Protein 6ICR (pdb70)

Organism: Leishmania mexicana (strain MHOM/GT/2001/U1103) (NCBI:txid929439)

Solvent-accessible surface area: 11082 Å² total; per-residue (Å²): 225,57,74,64,64,77,37,34,106,38,2,109,58,10,36,83,69,0,31,66,38,31,124,44,12,28,58,38,4,50,94,0,10,107,26,0,69,71,13,39,86,86,130,135,22,70,61,68,110,28,133,73,102,97,136,31,38,56,88,22,31,104,89,4,111,62,8,36,83,72,0,36,64,39,35,126,40,11,47,103,53,9,45,43,0,10,100,28,0,61,82,14,42,88,66,76,70,66,118,19,58,96,40,44,59,44,25,63,120,34,5,88,121,0,61,65,8,33,135,80,0,51,57,48,14,114,36,6,46,107,45,2,55,101,3,47,58,47,37,78,107,92,140,118,89,111,110,64,115,76,74,38,52,54,38,90,74,19,15,109,42,0,33,68,3,24,120,75,2,22,61,46,40,111,39,2,72,116,43,0,56,93,1,46,105,13,1,40,52,26,101,87,65

Secondary structure (DSSP, 8-state):
----HHHHHHHHHHHHHHHHHHHHHHHHHHHHHHHHHHHHT-/----HHHHHHHHHHHHHHHHHHHHHHHHHHHHHHHHHHHHHHHHHHHHHHHT-/-HHHHHHHHHHHHHHHHHHHHHHHHHHHHHHHHHHHHHHHHHHHT---/-HHHHHHHHHHHHHHHHHHHHHHHHHHHHHHHHHHHHHHHHHHHHHHHT-

Structure (mmCIF, N/CA/C/O backbone):
data_6ICR
#
_entry.id   6ICR
#
_cell.length_a   117.480
_cell.length_b   49.720
_cell.length_c   45.730
_cell.angle_alpha   90.00
_cell.angle_beta   110.59
_cell.angle_gamma   90.00
#
_symmetry.space_group_name_H-M   'C 1 2 1'
#
loop_
_entity.id
_entity.type
_entity.pdbx_description
1 polymer 'Coronin-like protein'
2 non-polymer 1,2-ETHANEDIOL
3 water water
#
loop_
_atom_site.group_PDB
_atom_site.id
_atom_site.type_symbol
_atom_site.label_atom_id
_atom_site.label_alt_id
_atom_site.label_comp_id
_atom_site.label_asym_id
_atom_site.label_entity_id
_atom_site.label_seq_id
_atom_site.pdbx_PDB_ins_code
_atom_site.Cartn_x
_atom_site.Cartn_y
_atom_site.Cartn_z
_atom_site.occupancy
_atom_site.B_iso_or_equiv
_atom_site.auth_seq_id
_atom_site.auth_comp_id
_atom_site.auth_asym_id
_atom_site.auth_atom_id
_atom_site.pdbx_PDB_model_num
ATOM 1 N N . GLN A 1 12 ? 38.012 -61.202 -30.184 1.00 95.48 469 GLN A N 1
ATOM 2 C CA . GLN A 1 12 ? 38.019 -60.270 -31.308 1.00 97.02 469 GLN A CA 1
ATOM 3 C C . GLN A 1 12 ? 36.793 -59.365 -31.266 1.00 94.52 469 GLN A C 1
ATOM 4 O O . GLN A 1 12 ? 36.115 -59.169 -32.276 1.00 92.40 469 GLN A O 1
ATOM 10 N N . ARG A 1 13 ? 36.513 -58.818 -30.089 1.00 94.89 470 ARG A N 1
ATOM 11 C CA . ARG A 1 13 ? 35.384 -57.916 -29.914 1.00 94.92 470 ARG A CA 1
ATOM 12 C C . ARG A 1 13 ? 35.569 -56.632 -30.716 1.00 97.87 470 ARG A C 1
ATOM 13 O O . ARG A 1 13 ? 36.463 -55.835 -30.434 1.00 95.31 470 ARG A O 1
ATOM 15 N N . ARG A 1 14 ? 34.720 -56.442 -31.721 1.00 110.67 471 ARG A N 1
ATOM 16 C CA . ARG A 1 14 ? 34.762 -55.235 -32.538 1.00 108.08 471 ARG A CA 1
ATOM 17 C C . ARG A 1 14 ? 33.480 -54.424 -32.398 1.00 113.51 471 ARG A C 1
ATOM 18 O O . ARG A 1 14 ? 32.525 -54.618 -33.151 1.00 115.66 471 ARG A O 1
ATOM 20 N N . LEU A 1 15 ? 33.460 -53.527 -31.418 1.00 111.41 472 LEU A N 1
ATOM 21 C CA . LEU A 1 15 ? 32.384 -52.553 -31.304 1.00 98.44 472 LEU A CA 1
ATOM 22 C C . LEU A 1 15 ? 32.775 -51.303 -32.076 1.00 84.76 472 LEU A C 1
ATOM 23 O O . LEU A 1 15 ? 32.091 -50.282 -32.020 1.00 84.76 472 LEU A O 1
ATOM 28 N N . GLN A 1 16 ? 33.889 -51.394 -32.796 1.00 83.29 473 GLN A N 1
ATOM 29 C CA . GLN A 1 16 ? 34.321 -50.318 -33.677 1.00 83.91 473 GLN A CA 1
ATOM 30 C C . GLN A 1 16 ? 33.306 -50.140 -34.795 1.00 92.07 473 GLN A C 1
ATOM 31 O O . GLN A 1 16 ? 33.154 -49.050 -35.346 1.00 93.40 473 GLN A O 1
ATOM 33 N N . GLU A 1 17 ? 32.619 -51.230 -35.125 1.00 95.65 474 GLU A N 1
ATOM 34 C CA . GLU A 1 17 ? 31.515 -51.203 -36.078 1.00 87.73 474 GLU A CA 1
ATOM 35 C C . GLU A 1 17 ? 30.333 -50.458 -35.478 1.00 86.44 474 GLU A C 1
ATOM 36 O O . GLU A 1 17 ? 29.571 -49.801 -36.185 1.00 85.26 474 GLU A O 1
ATOM 38 N N . LEU A 1 18 ? 30.183 -50.572 -34.163 1.00 84.86 475 LEU A N 1
ATOM 39 C CA . LEU A 1 18 ? 29.128 -49.860 -33.456 1.00 81.66 475 LEU A CA 1
ATOM 40 C C . LEU A 1 18 ? 29.497 -48.394 -33.317 1.00 79.38 475 LEU A C 1
ATOM 41 O O . LEU A 1 18 ? 28.666 -47.511 -33.524 1.00 89.68 475 LEU A O 1
ATOM 43 N N . SER A 1 19 ? 30.752 -48.143 -32.964 1.00 75.48 476 SER A N 1
ATOM 44 C CA . SER A 1 19 ? 31.251 -46.780 -32.839 1.00 67.40 476 SER A CA 1
ATOM 45 C C . SER A 1 19 ? 31.028 -46.001 -34.135 1.00 65.22 476 SER A C 1
ATOM 46 O O . SER A 1 19 ? 30.620 -44.840 -34.111 1.00 64.81 476 SER A O 1
ATOM 49 N N . GLU A 1 20 ? 31.281 -46.651 -35.267 1.00 57.75 477 GLU A N 1
ATOM 50 C CA . GLU A 1 20 ? 31.102 -46.011 -36.566 1.00 65.78 477 GLU A CA 1
ATOM 51 C C . GLU A 1 20 ? 29.627 -45.856 -36.918 1.00 66.72 477 GLU A C 1
ATOM 52 O O . GLU A 1 20 ? 29.241 -44.919 -37.615 1.00 61.45 477 GLU A O 1
ATOM 58 N N . LYS A 1 21 ? 28.807 -46.781 -36.437 1.00 65.74 478 LYS A N 1
ATOM 59 C CA . LYS A 1 21 ? 27.371 -46.692 -36.650 1.00 66.60 478 LYS A CA 1
ATOM 60 C C . LYS A 1 21 ? 26.794 -45.574 -35.796 1.00 65.29 478 LYS A C 1
ATOM 61 O O . LYS A 1 21 ? 25.957 -44.797 -36.258 1.00 69.56 478 LYS A O 1
ATOM 63 N N . VAL A 1 22 ? 27.247 -45.499 -34.546 1.00 58.15 479 VAL A N 1
ATOM 64 C CA . VAL A 1 22 ? 26.784 -44.471 -33.619 1.00 51.69 479 VAL A CA 1
ATOM 65 C C . VAL A 1 22 ? 27.167 -43.091 -34.121 1.00 51.33 479 VAL A C 1
ATOM 66 O O . VAL A 1 22 ? 26.406 -42.130 -33.985 1.00 48.68 479 VAL A O 1
ATOM 70 N N . ARG A 1 23 ? 28.353 -43.002 -34.712 1.00 43.84 480 ARG A N 1
ATOM 71 C CA . ARG A 1 23 ? 28.850 -41.738 -35.228 1.00 49.35 480 ARG A CA 1
ATOM 72 C C . ARG A 1 23 ? 27.965 -41.232 -36.351 1.00 47.23 480 ARG A C 1
ATOM 73 O O . ARG A 1 23 ? 27.644 -40.049 -36.408 1.00 49.15 480 ARG A O 1
ATOM 81 N N . THR A 1 24 ? 27.590 -42.138 -37.249 1.00 48.31 481 THR A N 1
ATOM 82 C CA . THR A 1 24 ? 26.690 -41.815 -38.349 1.00 52.40 481 THR A CA 1
ATOM 83 C C . THR A 1 24 ? 25.346 -41.362 -37.813 1.00 51.43 481 THR A C 1
ATOM 84 O O . THR A 1 24 ? 24.758 -40.404 -38.317 1.00 60.78 481 THR A O 1
ATOM 88 N N . ALA A 1 25 ? 24.861 -42.058 -36.790 1.00 55.98 482 ALA A N 1
ATOM 89 C CA . ALA A 1 25 ? 23.572 -41.741 -36.192 1.00 49.78 482 ALA A CA 1
ATOM 90 C C . ALA A 1 25 ? 23.592 -40.354 -35.571 1.00 45.61 482 ALA A C 1
ATOM 91 O O . ALA A 1 25 ? 22.712 -39.542 -35.840 1.00 44.61 482 ALA A O 1
ATOM 93 N N . HIS A 1 26 ? 24.595 -40.091 -34.739 1.00 44.66 483 HIS A N 1
ATOM 94 C CA . HIS A 1 26 ? 24.799 -38.763 -34.177 1.00 42.02 483 HIS A CA 1
ATOM 95 C C . HIS A 1 26 ? 24.792 -37.687 -35.263 1.00 48.35 483 HIS A C 1
ATOM 96 O O . HIS A 1 26 ? 24.154 -36.640 -35.118 1.00 40.39 483 HIS A O 1
ATOM 103 N N . GLN A 1 27 ? 25.518 -37.947 -36.346 1.00 38.94 484 GLN A N 1
ATOM 104 C CA . GLN A 1 27 ? 25.540 -37.025 -37.473 1.00 34.82 484 GLN A CA 1
ATOM 105 C C . GLN A 1 27 ? 24.154 -36.793 -38.040 1.00 30.02 484 GLN A C 1
ATOM 106 O O . GLN A 1 27 ? 23.721 -35.658 -38.201 1.00 41.95 484 GLN A O 1
ATOM 112 N N . GLU A 1 28 ? 23.459 -37.872 -38.358 1.00 38.56 485 GLU A N 1
ATOM 113 C CA . GLU A 1 28 ? 22.202 -37.749 -39.084 1.00 53.42 485 GLU A CA 1
ATOM 114 C C . GLU A 1 28 ? 21.133 -37.171 -38.177 1.00 43.53 485 GLU A C 1
ATOM 115 O O . GLU A 1 28 ? 20.384 -36.286 -38.573 1.00 46.48 485 GLU A O 1
ATOM 121 N N . ILE A 1 29 ? 21.078 -37.666 -36.949 1.00 42.65 486 ILE A N 1
ATOM 122 C CA . ILE A 1 29 ? 20.113 -37.161 -35.984 1.00 39.23 486 ILE A CA 1
ATOM 123 C C . ILE A 1 29 ? 20.296 -35.668 -35.801 1.00 34.10 486 ILE A C 1
ATOM 124 O O . ILE A 1 29 ? 19.326 -34.914 -35.720 1.00 36.19 486 ILE A O 1
ATOM 129 N N . SER A 1 30 ? 21.555 -35.245 -35.764 1.00 33.10 487 SER A N 1
ATOM 130 C CA . SER A 1 30 ? 21.906 -33.854 -35.516 1.00 30.59 487 SER A CA 1
ATOM 131 C C . SER A 1 30 ? 21.475 -32.929 -36.656 1.00 38.01 487 SER A C 1
ATOM 132 O O . SER A 1 30 ? 20.945 -31.848 -36.412 1.00 31.64 487 SER A O 1
ATOM 135 N N . ALA A 1 31 ? 21.707 -33.337 -37.900 1.00 43.57 488 ALA A N 1
ATOM 136 C CA . ALA A 1 31 ? 21.260 -32.531 -39.033 1.00 45.16 488 ALA A CA 1
ATOM 137 C C . ALA A 1 31 ? 19.717 -32.466 -39.102 1.00 34.82 488 ALA A C 1
ATOM 138 O O . ALA A 1 31 ? 19.135 -31.389 -39.223 1.00 41.04 488 ALA A O 1
ATOM 140 N N . LEU A 1 32 ? 19.065 -33.619 -39.007 1.00 30.25 489 LEU A N 1
ATOM 141 C CA . LEU A 1 32 ? 17.603 -33.671 -38.965 1.00 41.58 489 LEU A CA 1
ATOM 142 C C . LEU A 1 32 ? 17.069 -32.752 -37.876 1.00 36.45 489 LEU A C 1
ATOM 143 O O . LEU A 1 32 ? 16.214 -31.916 -38.136 1.00 37.82 489 LEU A O 1
ATOM 148 N N . ARG A 1 33 ? 17.591 -32.897 -36.662 1.00 35.04 490 ARG A N 1
ATOM 149 C CA . ARG A 1 33 ? 17.148 -32.070 -35.545 1.00 33.81 490 ARG A CA 1
ATOM 150 C C . ARG A 1 33 ? 17.346 -30.590 -35.812 1.00 34.78 490 ARG A C 1
ATOM 151 O O . ARG A 1 33 ? 16.509 -29.774 -35.430 1.00 32.40 490 ARG A O 1
ATOM 159 N N . LYS A 1 34 ? 18.456 -30.230 -36.456 1.00 30.55 491 LYS A N 1
ATOM 160 C CA . LYS A 1 34 ? 18.689 -28.826 -36.785 1.00 33.41 491 LYS A CA 1
ATOM 161 C C . LYS A 1 34 ? 17.769 -28.338 -37.906 1.00 31.11 491 LYS A C 1
ATOM 162 O O . LYS A 1 34 ? 17.368 -27.178 -37.929 1.00 35.14 491 LYS A O 1
ATOM 168 N N . ALA A 1 35 ? 17.460 -29.215 -38.853 1.00 30.62 492 ALA A N 1
ATOM 169 C CA . ALA A 1 35 ? 16.504 -28.876 -39.907 1.00 35.01 492 ALA A CA 1
ATOM 170 C C . ALA A 1 35 ? 15.127 -28.656 -39.298 1.00 28.09 492 ALA A C 1
AT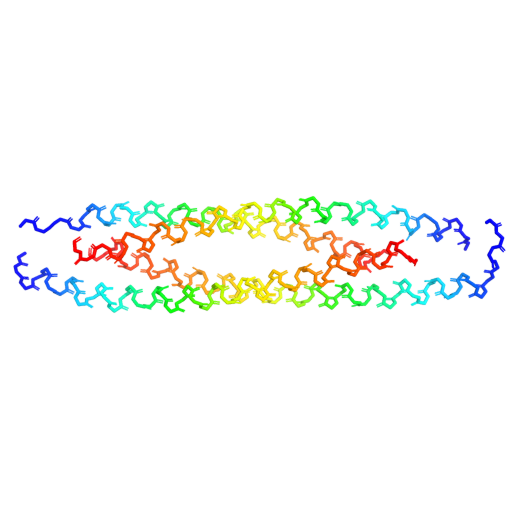OM 171 O O . ALA A 1 35 ? 14.413 -27.718 -39.649 1.00 35.49 492 ALA A O 1
ATOM 173 N N . LEU A 1 36 ? 14.761 -29.539 -38.381 1.00 28.45 493 LEU A N 1
ATOM 174 C CA . LEU A 1 36 ? 13.496 -29.436 -37.680 1.00 39.55 493 LEU A CA 1
ATOM 175 C C . LEU A 1 36 ? 13.398 -28.117 -36.925 1.00 38.16 493 LEU A C 1
ATOM 176 O O . LEU A 1 36 ? 12.422 -27.391 -37.058 1.00 42.24 493 LEU A O 1
ATOM 181 N N . GLN A 1 37 ? 14.417 -27.807 -36.135 1.00 32.86 494 GLN A N 1
ATOM 182 C CA . GLN A 1 37 ? 14.431 -26.571 -35.360 1.00 36.66 494 GLN A CA 1
ATOM 183 C C . GLN A 1 37 ? 14.251 -25.319 -36.220 1.00 41.68 494 GLN A C 1
ATOM 184 O O . GLN A 1 37 ? 13.553 -24.386 -35.824 1.00 41.96 494 GLN A O 1
ATOM 190 N N . GLU A 1 38 ? 14.903 -25.287 -37.383 1.00 35.21 495 GLU A N 1
ATOM 191 C CA . GLU A 1 38 ? 14.819 -24.118 -38.262 1.00 33.65 495 GLU A CA 1
ATOM 192 C C . GLU A 1 38 ? 13.424 -23.959 -38.864 1.00 30.11 495 GLU A C 1
ATOM 193 O O . GLU A 1 38 ? 12.931 -22.843 -39.019 1.00 38.64 495 GLU A O 1
ATOM 195 N N . LYS A 1 39 ? 12.809 -25.071 -39.236 1.00 31.41 496 LYS A N 1
ATOM 196 C CA . LYS A 1 39 ? 11.449 -25.044 -39.781 1.00 36.58 496 LYS A CA 1
ATOM 197 C C . LYS A 1 39 ? 10.444 -24.677 -38.686 1.00 35.23 496 LYS A C 1
ATOM 198 O O . LYS A 1 39 ? 9.428 -24.040 -38.950 1.00 39.44 496 LYS A O 1
ATOM 204 N N . GLU A 1 40 ? 10.721 -25.085 -37.452 1.00 39.64 497 GLU A N 1
ATOM 205 C CA A GLU A 1 40 ? 9.888 -24.687 -36.319 0.47 37.94 497 GLU A CA 1
ATOM 206 C CA B GLU A 1 40 ? 9.882 -24.684 -36.323 0.53 37.50 497 GLU A CA 1
ATOM 207 C C . GLU A 1 40 ? 9.974 -23.179 -36.113 1.00 37.96 497 GLU A C 1
ATOM 208 O O . GLU A 1 40 ? 8.975 -22.514 -35.871 1.00 39.51 497 GLU A O 1
ATOM 219 N N . ALA A 1 41 ? 11.188 -22.654 -36.210 1.00 41.09 498 ALA A N 1
ATOM 220 C CA . ALA A 1 41 ? 11.438 -21.222 -36.069 1.00 48.33 498 ALA A CA 1
ATOM 221 C C . ALA A 1 41 ? 10.770 -20.418 -37.179 1.00 45.29 498 ALA A C 1
ATOM 222 O O . ALA A 1 41 ? 10.253 -19.328 -36.934 1.00 48.73 498 ALA A O 1
ATOM 224 N N . GLU A 1 42 ? 10.801 -20.945 -38.400 1.00 40.60 499 GLU A N 1
ATOM 225 C CA . GLU A 1 42 ? 10.061 -20.349 -39.510 1.00 46.47 499 GLU A CA 1
ATOM 226 C C . GLU A 1 42 ? 8.581 -20.267 -39.166 1.00 39.66 499 GLU A C 1
ATOM 227 O O . GLU A 1 42 ? 7.941 -19.233 -39.337 1.00 43.29 499 GLU A O 1
ATOM 233 N N . MET A 1 43 ? 8.047 -21.379 -38.680 1.00 33.03 500 MET A N 1
ATOM 234 C CA . MET A 1 43 ? 6.624 -21.466 -38.363 1.00 34.76 500 MET A CA 1
ATOM 235 C C . MET A 1 43 ? 6.261 -20.504 -37.235 1.00 47.29 500 MET A C 1
ATOM 236 O O . MET A 1 43 ? 5.263 -19.789 -37.313 1.00 50.92 500 MET A O 1
ATOM 241 N N . LEU A 1 44 ? 7.077 -20.484 -36.187 1.00 43.30 501 LEU A N 1
ATOM 242 C CA . LEU A 1 44 ? 6.819 -19.602 -35.057 1.00 47.25 501 LEU A CA 1
ATOM 243 C C . LEU A 1 44 ? 6.916 -18.133 -35.459 1.00 57.80 501 LEU A C 1
ATOM 244 O O . LEU A 1 44 ? 6.242 -17.282 -34.884 1.00 57.22 501 LEU A O 1
ATOM 249 N N . GLN A 1 45 ? 7.758 -17.832 -36.443 1.00 57.11 502 GLN A N 1
ATOM 250 C CA . GLN A 1 45 ? 7.884 -16.456 -36.908 1.00 51.75 502 GLN A CA 1
ATOM 251 C C . GLN A 1 45 ? 6.593 -16.001 -37.582 1.00 52.22 502 GLN A C 1
ATOM 252 O O . GLN A 1 45 ? 6.197 -14.843 -37.477 1.00 53.73 502 GLN A O 1
ATOM 258 N N . VAL A 1 46 ? 5.942 -16.915 -38.286 1.00 51.44 503 VAL A N 1
ATOM 259 C CA . VAL A 1 46 ? 4.683 -16.592 -38.943 1.00 50.73 503 VAL A CA 1
ATOM 260 C C . VAL A 1 46 ? 3.570 -16.422 -37.911 1.00 56.31 503 VAL A C 1
ATOM 261 O O . VAL A 1 46 ? 2.620 -15.674 -38.135 1.00 61.36 503 VAL A O 1
ATOM 265 N N . LEU A 1 47 ? 3.682 -17.125 -36.787 1.00 55.19 504 LEU A N 1
ATOM 266 C CA . LEU A 1 47 ? 2.732 -16.958 -35.696 1.00 57.58 504 LEU A CA 1
ATOM 267 C C . LEU A 1 47 ? 2.859 -15.561 -35.102 1.00 62.96 504 LEU A C 1
ATOM 268 O O . LEU A 1 47 ? 1.859 -14.899 -34.833 1.00 70.46 504 LEU A O 1
ATOM 273 N N . GLU A 1 48 ? 4.096 -15.114 -34.896 1.00 64.05 505 GLU A N 1
ATOM 274 C CA . GLU A 1 48 ? 4.329 -13.750 -34.443 1.00 72.19 505 GLU A CA 1
ATOM 275 C C . GLU A 1 48 ? 3.675 -12.777 -35.416 1.00 70.33 505 GLU A C 1
ATOM 276 O O . GLU A 1 48 ? 3.057 -11.797 -35.004 1.00 64.67 505 GLU A O 1
ATOM 282 N N . ASP A 1 49 ? 3.807 -13.063 -36.709 1.00 67.94 506 ASP A N 1
ATOM 283 C CA . ASP A 1 49 ? 3.187 -12.238 -37.740 1.00 72.81 506 ASP A CA 1
ATOM 284 C C . ASP A 1 49 ? 1.667 -12.246 -37.631 1.00 69.19 506 ASP A C 1
ATOM 285 O O . ASP A 1 49 ? 1.029 -11.204 -37.769 1.00 71.27 506 ASP A O 1
ATOM 290 N N . ILE A 1 50 ? 1.099 -13.425 -37.389 1.00 67.24 507 ILE A N 1
ATOM 291 C CA . ILE A 1 50 ? -0.348 -13.577 -37.236 1.00 63.34 507 ILE A CA 1
ATOM 292 C C . ILE A 1 50 ? -0.826 -12.848 -35.988 1.00 67.73 507 ILE A C 1
ATOM 293 O O . ILE A 1 50 ? -1.820 -12.127 -36.013 1.00 72.70 507 ILE A O 1
ATOM 298 N N . GLN A 1 51 ? -0.092 -13.035 -34.899 1.00 75.97 508 GLN A N 1
ATOM 299 C CA . GLN A 1 51 ? -0.402 -12.397 -33.627 1.00 84.69 508 GLN A CA 1
ATOM 300 C C . GLN A 1 51 ? -0.308 -10.874 -33.694 1.00 94.79 508 GLN A C 1
ATOM 301 O O . GLN A 1 51 ? -1.071 -10.169 -33.034 1.00 98.72 508 GLN A O 1
ATOM 307 N N . SER A 1 52 ? 0.629 -10.371 -34.491 1.00 97.60 509 SER A N 1
ATOM 308 C CA . SER A 1 52 ? 0.841 -8.931 -34.596 1.00 101.56 509 SER A CA 1
ATOM 309 C C . SER A 1 52 ? 0.174 -8.338 -35.833 1.00 100.91 509 SER A C 1
ATOM 310 O O . SER A 1 52 ? 0.708 -7.420 -36.453 1.00 102.01 509 SER A O 1
ATOM 313 N N . ILE A 1 53 ? -0.996 -8.863 -36.183 1.00 94.34 510 ILE A N 1
ATOM 314 C CA . ILE A 1 53 ? -1.751 -8.365 -37.328 1.00 92.51 510 ILE A CA 1
ATOM 315 C C . ILE A 1 53 ? -3.199 -8.073 -36.948 1.00 99.87 510 ILE A C 1
ATOM 316 O O . ILE A 1 53 ? -3.623 -6.918 -36.907 1.00 107.00 510 ILE A O 1
ATOM 318 N N . MET B 1 1 ? -21.513 -6.536 -46.437 1.00 69.74 458 MET B N 1
ATOM 319 C CA . MET B 1 1 ? -21.180 -5.187 -46.874 1.00 73.10 458 MET B CA 1
ATOM 320 C C . MET B 1 1 ? -21.988 -4.131 -46.118 1.00 79.81 458 MET B C 1
ATOM 321 O O . MET B 1 1 ? -22.082 -2.980 -46.549 1.00 77.62 458 MET B O 1
ATOM 323 N N . ASP B 1 2 ? -22.557 -4.527 -44.983 1.00 83.80 459 ASP B N 1
ATOM 324 C CA . ASP B 1 2 ? -23.481 -3.671 -44.241 1.00 83.20 459 ASP B CA 1
ATOM 325 C C . ASP B 1 2 ? -23.468 -3.956 -42.739 1.00 83.58 459 ASP B C 1
ATOM 326 O O . ASP B 1 2 ? -24.511 -3.909 -42.083 1.00 81.16 459 ASP B O 1
ATOM 331 N N . MET B 1 3 ? -22.287 -4.232 -42.195 1.00 76.78 460 MET B N 1
ATOM 332 C CA . MET B 1 3 ? -22.164 -4.771 -40.840 1.00 80.11 460 MET B CA 1
ATOM 333 C C . MET B 1 3 ? -22.566 -3.812 -39.709 1.00 81.40 460 MET B C 1
ATOM 334 O O . MET B 1 3 ? -23.202 -4.232 -38.741 1.00 83.37 460 MET B O 1
ATOM 336 N N . THR B 1 4 ? -22.190 -2.541 -39.840 1.00 82.98 461 THR B N 1
ATOM 337 C CA . THR B 1 4 ? -22.353 -1.540 -38.783 1.00 102.96 461 THR B CA 1
ATOM 338 C C . THR B 1 4 ? -21.255 -1.662 -37.726 1.00 104.94 461 THR B C 1
ATOM 339 O O . THR B 1 4 ? -20.516 -2.647 -37.694 1.00 108.68 461 THR B O 1
ATOM 341 N N . GLN B 1 5 ? -21.164 -0.654 -36.862 1.00 102.11 462 GLN B N 1
ATOM 342 C CA . GLN B 1 5 ? -20.066 -0.527 -35.904 1.00 104.17 462 GLN B CA 1
ATOM 343 C C . GLN B 1 5 ? -19.999 -1.649 -34.870 1.00 97.21 462 GLN B C 1
ATOM 344 O O . GLN B 1 5 ? -18.968 -2.310 -34.735 1.00 88.47 462 GLN B O 1
ATOM 346 N N . GLN B 1 6 ? -21.090 -1.849 -34.135 1.00 96.16 463 GLN B N 1
ATOM 347 C CA . GLN B 1 6 ? -21.121 -2.822 -33.045 1.00 97.87 463 GLN B CA 1
ATOM 348 C C . GLN B 1 6 ? -20.677 -4.214 -33.498 1.00 102.12 463 GLN B C 1
ATOM 349 O O . GLN B 1 6 ? -19.912 -4.888 -32.804 1.00 89.41 463 GLN B O 1
ATOM 351 N N . GLU B 1 7 ? -21.153 -4.638 -34.664 1.00 99.86 464 GLU B N 1
ATOM 352 C CA . GLU B 1 7 ? -20.777 -5.935 -35.211 1.00 90.00 464 GLU B CA 1
ATOM 353 C C . GLU B 1 7 ? -19.302 -5.939 -35.606 1.00 80.48 464 GLU B C 1
ATOM 354 O O . GLU B 1 7 ? -18.618 -6.959 -35.497 1.00 77.29 464 GLU B O 1
ATOM 360 N N . ILE B 1 8 ? -18.817 -4.790 -36.061 1.00 80.26 465 ILE B N 1
ATOM 361 C CA . ILE B 1 8 ? -17.396 -4.622 -36.339 1.00 88.55 465 ILE B CA 1
ATOM 362 C C . ILE B 1 8 ? -16.587 -4.633 -35.042 1.00 95.55 465 ILE B C 1
ATOM 363 O O . ILE B 1 8 ? -15.553 -5.295 -34.952 1.00 91.36 465 ILE B O 1
ATOM 368 N N . PHE B 1 9 ? -17.071 -3.905 -34.041 1.00 83.90 466 PHE B N 1
ATOM 369 C CA . PHE B 1 9 ? -16.441 -3.886 -32.724 1.00 87.27 466 PHE B CA 1
ATOM 370 C C . PHE B 1 9 ? -16.291 -5.289 -32.157 1.00 87.55 466 PHE B C 1
ATOM 371 O O . PHE B 1 9 ? -15.269 -5.619 -31.560 1.00 83.98 466 PHE B O 1
ATOM 379 N N . ASP B 1 10 ? -17.320 -6.107 -32.344 1.00 85.08 467 ASP B N 1
ATOM 380 C CA . ASP B 1 10 ? -17.307 -7.466 -31.829 1.00 87.55 467 ASP B CA 1
ATOM 381 C C . ASP B 1 10 ? -16.369 -8.344 -32.642 1.00 83.97 467 ASP B C 1
ATOM 382 O O . ASP B 1 10 ? -15.831 -9.326 -32.131 1.00 82.48 467 ASP B O 1
ATOM 387 N N . LYS B 1 11 ? -16.174 -7.985 -33.907 1.00 84.57 468 LYS B N 1
ATOM 388 C CA . LYS B 1 11 ? -15.200 -8.665 -34.748 1.00 83.96 468 LYS B CA 1
ATOM 389 C C . LYS B 1 11 ? -13.815 -8.478 -34.157 1.00 82.72 468 LYS B C 1
ATOM 390 O O . LYS B 1 11 ? -13.094 -9.444 -33.916 1.00 88.72 468 LYS B O 1
ATOM 396 N N . GLN B 1 12 ? -13.458 -7.221 -33.914 1.00 81.71 469 GLN B N 1
ATOM 397 C CA . GLN B 1 12 ? -12.188 -6.883 -33.281 1.00 84.07 469 GLN B CA 1
ATOM 398 C C . GLN B 1 12 ? -12.023 -7.548 -31.920 1.00 84.82 469 GLN B C 1
ATOM 399 O O . GLN B 1 12 ? -10.916 -7.890 -31.519 1.00 73.92 469 GLN B O 1
ATOM 405 N N . ARG B 1 13 ? -13.131 -7.719 -31.209 1.00 86.13 470 ARG B N 1
ATOM 406 C CA . ARG B 1 13 ? -13.093 -8.315 -29.881 1.00 96.79 470 ARG B CA 1
ATOM 407 C C . ARG B 1 13 ? -12.683 -9.779 -29.963 1.00 104.73 470 ARG B C 1
ATOM 408 O O . ARG B 1 13 ? -11.811 -10.230 -29.223 1.00 119.97 470 ARG B O 1
ATOM 416 N N . ARG B 1 14 ? -13.316 -10.518 -30.867 1.00 87.78 471 ARG B N 1
ATOM 417 C CA . ARG B 1 14 ? -12.989 -11.925 -31.055 1.00 83.38 471 ARG B CA 1
ATOM 418 C C . ARG B 1 14 ? -11.611 -12.079 -31.687 1.00 78.88 471 ARG B C 1
ATOM 419 O O . ARG B 1 14 ? -10.832 -12.937 -31.279 1.00 72.66 471 ARG B O 1
ATOM 421 N N . LEU B 1 15 ? -11.322 -11.252 -32.690 1.00 76.05 472 LEU B N 1
ATOM 422 C CA . LEU B 1 15 ? -10.021 -11.271 -33.353 1.00 81.08 472 LEU B CA 1
ATOM 423 C C . LEU B 1 15 ? -8.891 -11.024 -32.357 1.00 82.48 472 LEU B C 1
ATOM 424 O O . LEU B 1 15 ? -7.821 -11.621 -32.454 1.00 90.33 472 LEU B O 1
ATOM 429 N N . GLN B 1 16 ? -9.137 -10.142 -31.395 1.00 85.46 473 GLN B N 1
ATOM 430 C CA . GLN B 1 16 ? -8.138 -9.835 -30.383 1.00 74.68 473 GLN B CA 1
ATOM 431 C C . GLN B 1 16 ? -7.957 -11.011 -29.434 1.00 74.85 473 GLN B C 1
ATOM 432 O O . GLN B 1 16 ? -6.830 -11.431 -29.160 1.00 74.29 473 GLN B O 1
ATOM 434 N N . GLU B 1 17 ? -9.069 -11.541 -28.938 1.00 71.99 474 GLU B N 1
ATOM 435 C CA . GLU B 1 17 ? -9.030 -12.651 -27.996 1.00 83.59 474 GLU B CA 1
ATOM 436 C C . GLU B 1 17 ? -8.284 -13.850 -28.574 1.00 78.59 474 GLU B C 1
ATOM 437 O O . GLU B 1 17 ? -7.547 -14.536 -27.870 1.00 75.60 474 GLU B O 1
ATOM 443 N N . LEU B 1 18 ? -8.470 -14.093 -29.865 1.00 76.17 475 LEU B N 1
ATOM 444 C CA . LEU B 1 18 ? -7.794 -15.204 -30.521 1.00 73.19 475 LEU B CA 1
ATOM 445 C C . LEU B 1 18 ? -6.331 -14.857 -30.804 1.00 67.14 475 LEU B C 1
ATOM 446 O O . LEU B 1 18 ? -5.468 -15.739 -30.855 1.00 64.47 475 LEU B O 1
ATOM 451 N N . SER B 1 19 ? -6.051 -13.571 -30.983 1.00 72.11 476 SER B N 1
ATOM 452 C CA . SER B 1 19 ? -4.674 -13.124 -31.142 1.00 71.93 476 SER B CA 1
ATOM 453 C C . SER B 1 19 ? -3.899 -13.390 -29.858 1.00 76.55 476 SER B C 1
ATOM 454 O O . SER B 1 19 ? -2.687 -13.616 -29.883 1.00 81.03 476 SER B O 1
ATOM 456 N N . GLU B 1 20 ? -4.606 -13.366 -28.733 1.00 72.36 477 GLU B N 1
ATOM 457 C CA . GLU B 1 20 ? -3.981 -13.647 -27.449 1.00 74.29 477 GLU B CA 1
ATOM 458 C C . GLU B 1 20 ? -3.746 -15.139 -27.268 1.00 73.74 477 GLU B C 1
ATOM 459 O O . GLU B 1 20 ? -2.732 -15.554 -26.703 1.00 68.92 477 GLU B O 1
ATOM 465 N N . LYS B 1 21 ? -4.685 -15.946 -27.743 1.00 66.99 478 LYS B N 1
ATOM 466 C CA . LYS B 1 21 ? -4.503 -17.391 -27.718 1.00 61.70 478 LYS B CA 1
ATOM 467 C C . LYS B 1 21 ? -3.330 -17.791 -28.609 1.00 67.50 478 LYS B C 1
ATOM 468 O O . LYS B 1 21 ? -2.645 -18.775 -28.350 1.00 60.30 478 LYS B O 1
ATOM 474 N N . VAL B 1 22 ? -3.115 -17.021 -29.669 1.00 59.41 479 VAL B N 1
ATOM 475 C CA . VAL B 1 22 ? -1.995 -17.268 -30.570 1.00 63.40 479 VAL B CA 1
ATOM 476 C C . VAL B 1 22 ? -0.686 -16.998 -29.835 1.00 61.66 479 VAL B C 1
ATOM 477 O O . VAL B 1 22 ? 0.202 -17.840 -29.828 1.00 60.79 479 VAL B O 1
ATOM 481 N N . ARG B 1 23 ? -0.582 -15.832 -29.201 1.00 63.74 480 ARG B N 1
ATOM 482 C CA . ARG B 1 23 ? 0.576 -15.507 -28.369 1.00 67.07 480 ARG B CA 1
ATOM 483 C C . ARG B 1 23 ? 0.830 -16.602 -27.344 1.00 68.88 480 ARG B C 1
ATOM 484 O O . ARG B 1 23 ? 1.963 -17.045 -27.151 1.00 65.39 480 ARG B O 1
ATOM 492 N N . THR B 1 24 ? -0.241 -17.033 -26.689 1.00 60.37 481 THR B N 1
ATOM 493 C CA . THR B 1 24 ? -0.154 -18.085 -25.688 1.00 70.54 481 THR B CA 1
ATOM 494 C C . THR B 1 24 ? 0.351 -19.383 -26.302 1.00 72.16 481 THR B C 1
ATOM 495 O O . THR B 1 24 ? 1.145 -20.101 -25.690 1.00 67.47 481 THR B O 1
ATOM 499 N N . ALA B 1 25 ? -0.101 -19.679 -27.515 1.00 54.82 482 ALA B N 1
ATOM 500 C CA . ALA B 1 25 ? 0.351 -20.871 -28.209 1.00 58.64 482 ALA B CA 1
ATOM 501 C C . ALA B 1 25 ? 1.826 -20.727 -28.587 1.00 59.80 482 ALA B C 1
ATOM 502 O O . ALA B 1 25 ? 2.603 -21.672 -28.476 1.00 49.92 482 ALA B O 1
ATOM 504 N N . HIS B 1 26 ? 2.194 -19.534 -29.039 1.00 59.46 483 HIS B N 1
ATOM 505 C CA . HIS B 1 26 ? 3.563 -19.243 -29.423 1.00 58.25 483 HIS B CA 1
ATOM 506 C C . HIS B 1 26 ? 4.502 -19.418 -28.233 1.00 59.37 483 HIS B C 1
ATOM 507 O O . HIS B 1 26 ? 5.553 -20.047 -28.351 1.00 60.19 483 HIS B O 1
ATOM 514 N N . GLN B 1 27 ? 4.115 -18.859 -27.090 1.00 59.54 484 GLN B N 1
ATOM 515 C CA . GLN B 1 27 ? 4.903 -18.984 -25.873 1.00 68.02 484 GLN B CA 1
ATOM 516 C C . GLN B 1 27 ? 5.032 -20.445 -25.462 1.00 64.94 484 GLN B C 1
ATOM 517 O O . GLN B 1 27 ? 6.138 -20.933 -25.247 1.00 58.32 484 GLN B O 1
ATOM 523 N N . GLU B 1 28 ? 3.905 -21.144 -25.371 1.00 61.97 485 GLU B N 1
ATOM 524 C CA . GLU B 1 28 ? 3.920 -22.536 -24.934 1.00 70.38 485 GLU B CA 1
ATOM 525 C C . GLU B 1 28 ? 4.693 -23.403 -25.921 1.00 64.50 485 GLU B C 1
ATOM 526 O O . GLU B 1 28 ? 5.476 -24.269 -25.523 1.00 65.30 485 GLU B O 1
ATOM 532 N N . ILE B 1 29 ? 4.490 -23.156 -27.208 1.00 64.47 486 ILE B N 1
ATOM 533 C CA . ILE B 1 29 ? 5.267 -23.847 -28.227 1.00 59.77 486 ILE B CA 1
ATOM 534 C C . ILE B 1 29 ? 6.748 -23.514 -28.065 1.00 62.97 486 ILE B C 1
ATOM 535 O O . ILE B 1 29 ? 7.589 -24.409 -28.022 1.00 62.62 486 ILE B O 1
ATOM 540 N N . SER B 1 30 ? 7.057 -22.225 -27.961 1.00 68.71 487 SER B N 1
ATOM 541 C CA . SER B 1 30 ? 8.438 -21.768 -27.875 1.00 67.75 487 SER B CA 1
ATOM 542 C C . SER B 1 30 ? 9.194 -22.372 -26.693 1.00 64.75 487 SER B C 1
ATOM 543 O O . SER B 1 30 ? 10.392 -22.632 -26.792 1.00 60.18 487 SER B O 1
ATOM 546 N N . ALA B 1 31 ? 8.502 -22.595 -25.578 1.00 67.22 488 ALA B N 1
ATOM 547 C CA . ALA B 1 31 ? 9.156 -23.155 -24.398 1.00 66.03 488 ALA B CA 1
ATOM 548 C C . ALA B 1 31 ? 9.294 -24.676 -24.499 1.00 66.41 488 ALA B C 1
ATOM 549 O O . ALA B 1 31 ? 10.301 -25.237 -24.066 1.00 72.18 488 ALA B O 1
ATOM 551 N N . LEU B 1 32 ? 8.291 -25.339 -25.069 1.00 58.30 489 LEU B N 1
ATOM 552 C CA . LEU B 1 32 ? 8.308 -26.798 -25.189 1.00 65.56 489 LEU B CA 1
ATOM 553 C C . LEU B 1 32 ? 9.422 -27.296 -26.106 1.00 66.45 489 LEU B C 1
ATOM 554 O O . LEU B 1 32 ? 10.007 -28.351 -25.866 1.00 71.95 489 LEU B O 1
ATOM 559 N N . ARG B 1 33 ? 9.715 -26.543 -27.160 1.00 65.90 490 ARG B N 1
ATOM 560 C CA . ARG B 1 33 ? 10.752 -26.956 -28.098 1.00 69.42 490 ARG B CA 1
ATOM 561 C C . ARG B 1 33 ? 12.145 -26.624 -27.573 1.00 66.80 490 ARG B C 1
ATOM 562 O O . ARG B 1 33 ? 13.093 -27.366 -27.821 1.00 66.45 490 ARG B O 1
ATOM 570 N N . LYS B 1 34 ? 12.259 -25.510 -26.856 1.00 56.40 491 LYS B N 1
ATOM 571 C CA . LYS B 1 34 ? 13.516 -25.152 -26.216 1.00 68.95 491 LYS B CA 1
ATOM 572 C C . LYS B 1 34 ? 13.888 -26.253 -25.235 1.00 63.45 491 LYS B C 1
ATOM 573 O O . LYS B 1 34 ? 15.031 -26.699 -25.196 1.00 57.61 491 LYS B O 1
ATOM 579 N N . ALA B 1 35 ? 12.910 -26.696 -24.450 1.00 55.45 492 ALA B N 1
ATOM 580 C CA . ALA B 1 35 ? 13.088 -27.843 -23.571 1.00 61.48 492 ALA B CA 1
ATOM 581 C C . ALA B 1 35 ? 13.516 -29.066 -24.374 1.00 58.77 492 ALA B C 1
ATOM 582 O O . ALA B 1 35 ? 14.431 -29.803 -23.993 1.00 51.55 492 ALA B O 1
ATOM 584 N N . LEU B 1 36 ? 12.830 -29.275 -25.491 1.00 48.85 493 LEU B N 1
ATOM 585 C CA . LEU B 1 36 ? 13.103 -30.394 -26.385 1.00 51.50 493 LEU B CA 1
ATOM 586 C C . LEU B 1 36 ? 14.494 -30.284 -26.994 1.00 48.65 493 LEU B C 1
ATOM 587 O O . LEU B 1 36 ? 15.195 -31.280 -27.141 1.00 44.43 493 LEU B O 1
ATOM 592 N N . GLN B 1 37 ? 14.872 -29.065 -27.364 1.00 52.99 494 GLN B N 1
ATOM 593 C CA . GLN B 1 37 ? 16.211 -28.796 -27.854 1.00 55.10 494 GLN B CA 1
ATOM 594 C C . GLN B 1 37 ? 17.236 -29.344 -26.877 1.00 51.00 494 GLN B C 1
ATOM 595 O O . GLN B 1 37 ? 18.211 -29.978 -27.269 1.00 46.47 494 GLN B O 1
ATOM 601 N N . GLU B 1 38 ? 16.985 -29.113 -25.595 1.00 54.62 495 GLU B N 1
ATOM 602 C CA . GLU B 1 38 ? 17.971 -29.387 -24.562 1.00 59.96 495 GLU B CA 1
ATOM 603 C C . GLU B 1 38 ? 18.076 -30.864 -24.180 1.00 58.03 495 GLU B C 1
ATOM 604 O O . GLU B 1 38 ? 19.156 -31.331 -23.851 1.00 52.80 495 GLU B O 1
ATOM 610 N N . LYS B 1 39 ? 16.977 -31.609 -24.238 1.00 49.69 496 LYS B N 1
ATOM 611 C CA . LYS B 1 39 ? 17.069 -33.035 -23.913 1.00 49.76 496 LYS B CA 1
ATOM 612 C C . LYS B 1 39 ? 17.617 -33.828 -25.085 1.00 47.04 496 LYS B C 1
ATOM 613 O O . LYS B 1 39 ? 18.182 -34.906 -24.906 1.00 50.74 496 LYS B O 1
ATOM 619 N N . GLU B 1 40 ? 17.433 -33.294 -26.287 1.00 43.84 497 GLU B N 1
ATOM 620 C CA A GLU B 1 40 ? 18.026 -33.893 -27.478 0.54 41.62 497 GLU B CA 1
ATOM 621 C CA B GLU B 1 40 ? 18.022 -33.876 -27.489 0.46 42.38 497 GLU B CA 1
ATOM 622 C C . GLU B 1 40 ? 19.533 -33.661 -27.516 1.00 45.55 497 GLU B C 1
ATOM 623 O O . GLU B 1 40 ? 20.291 -34.523 -27.954 1.00 40.45 497 GLU B O 1
ATOM 634 N N . ALA B 1 41 ? 19.959 -32.495 -27.051 1.00 44.46 498 ALA B N 1
ATOM 635 C CA . ALA B 1 41 ? 21.381 -32.173 -26.984 1.00 52.50 498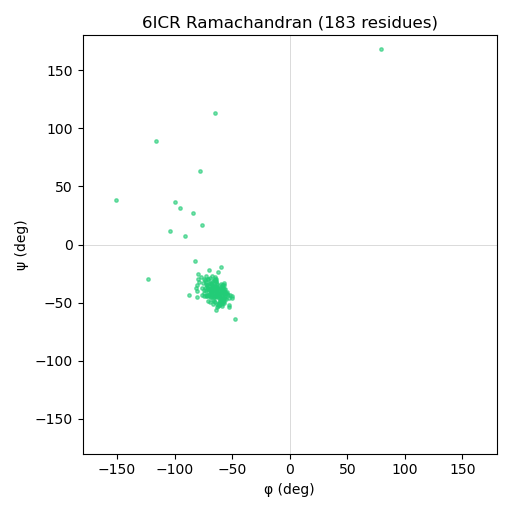 ALA B CA 1
ATOM 636 C C . ALA B 1 41 ? 22.057 -33.051 -25.944 1.00 50.46 498 ALA B C 1
ATOM 637 O O . ALA B 1 41 ? 23.184 -33.511 -26.139 1.00 48.29 498 ALA B O 1
ATOM 639 N N . GLU B 1 42 ? 21.356 -33.290 -24.839 1.00 52.40 499 GLU B N 1
ATOM 640 C CA . GLU B 1 42 ? 21.866 -34.151 -23.779 1.00 52.49 499 GLU B CA 1
ATOM 641 C C . GLU B 1 42 ? 22.015 -35.586 -24.278 1.00 51.31 499 GLU B C 1
ATOM 642 O O . GLU B 1 42 ? 23.021 -36.235 -24.010 1.00 43.85 499 GLU B O 1
ATOM 644 N N . MET B 1 43 ? 21.023 -36.082 -25.017 1.00 40.46 500 MET B N 1
ATOM 645 C CA . MET B 1 43 ? 21.100 -37.437 -25.560 1.00 43.50 500 MET B CA 1
ATOM 646 C C . MET B 1 43 ? 22.185 -37.569 -26.631 1.00 45.57 500 MET B C 1
ATOM 647 O O . MET B 1 43 ? 22.850 -38.603 -26.742 1.00 40.07 500 MET B O 1
ATOM 652 N N . LEU B 1 44 ? 22.335 -36.523 -27.435 1.00 43.26 501 LEU B N 1
ATOM 653 C CA . LEU B 1 44 ? 23.347 -36.5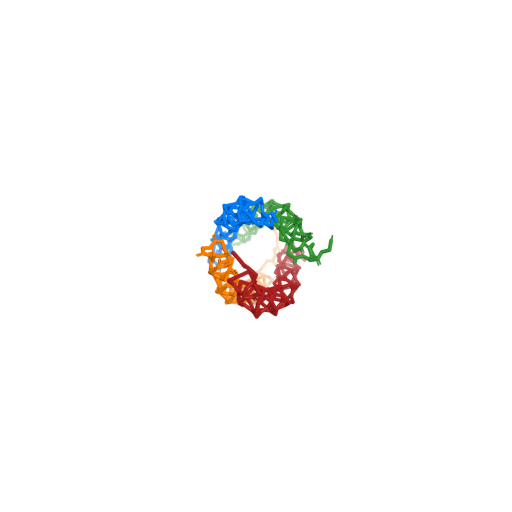02 -28.480 1.00 39.20 501 LEU B CA 1
ATOM 654 C C . LEU B 1 44 ? 24.739 -36.437 -27.863 1.00 40.77 501 LEU B C 1
ATOM 655 O O . LEU B 1 44 ? 25.669 -37.083 -28.335 1.00 46.27 501 LEU B O 1
ATOM 660 N N . GLN B 1 45 ? 24.872 -35.649 -26.807 1.00 45.68 502 GLN B N 1
ATOM 661 C CA . GLN B 1 45 ? 26.117 -35.597 -26.062 1.00 50.26 502 GLN B CA 1
ATOM 662 C C . GLN B 1 45 ? 26.496 -36.985 -25.552 1.00 51.98 502 GLN B C 1
ATOM 663 O O . GLN B 1 45 ? 27.663 -37.373 -25.607 1.00 54.09 502 GLN B O 1
ATOM 669 N N . VAL B 1 46 ? 25.514 -37.733 -25.054 1.00 51.03 503 VAL B N 1
ATOM 670 C CA . VAL B 1 46 ? 25.784 -39.081 -24.568 1.00 54.45 503 VAL B CA 1
ATOM 671 C C . VAL B 1 46 ? 26.164 -39.990 -25.729 1.00 55.40 503 VAL B C 1
ATOM 672 O O . VAL B 1 46 ? 27.000 -40.881 -25.577 1.00 54.74 503 VAL B O 1
ATOM 676 N N . LEU B 1 47 ? 25.553 -39.768 -26.891 1.00 45.13 504 LEU B N 1
ATOM 677 C CA . LEU B 1 47 ? 25.924 -40.523 -28.080 1.00 46.26 504 LEU B CA 1
ATOM 678 C C . LEU B 1 47 ? 27.392 -40.290 -28.426 1.00 48.14 504 LEU B C 1
ATOM 679 O O . LEU B 1 47 ? 28.090 -41.217 -28.843 1.00 47.81 504 LEU B O 1
ATOM 684 N N . GLU B 1 48 ? 27.856 -39.057 -28.239 1.00 45.35 505 GLU B N 1
ATOM 685 C CA . GLU B 1 48 ? 29.259 -38.730 -28.442 1.00 58.22 505 GLU B CA 1
ATOM 686 C C . GLU B 1 48 ? 30.139 -39.539 -27.495 1.00 55.10 505 GLU B C 1
ATOM 687 O O . GLU B 1 48 ? 31.111 -40.164 -27.925 1.00 51.45 505 GLU B O 1
ATOM 693 N N . ASP B 1 49 ? 29.779 -39.533 -26.213 1.00 59.39 506 ASP B N 1
ATOM 694 C CA . ASP B 1 49 ? 30.507 -40.276 -25.184 1.00 60.72 506 ASP B CA 1
ATOM 695 C C . ASP B 1 49 ? 30.644 -41.751 -25.539 1.00 60.05 506 ASP B C 1
ATOM 696 O O . ASP B 1 49 ? 31.706 -42.349 -25.357 1.00 48.16 506 ASP B O 1
ATOM 701 N N . ILE B 1 50 ? 29.555 -42.328 -26.037 1.00 50.21 507 ILE B N 1
ATOM 702 C CA . ILE B 1 50 ? 29.542 -43.715 -26.483 1.00 55.41 507 ILE B CA 1
ATOM 703 C C . ILE B 1 50 ? 30.539 -43.925 -27.615 1.00 70.11 507 ILE B C 1
ATOM 704 O O . ILE B 1 50 ? 31.338 -44.861 -27.599 1.00 73.70 507 ILE B O 1
ATOM 709 N N . GLN B 1 51 ? 30.478 -43.033 -28.596 1.00 72.12 508 GLN B N 1
ATOM 710 C CA . GLN B 1 51 ? 31.307 -43.112 -29.789 1.00 73.63 508 GLN B CA 1
ATOM 711 C C . GLN B 1 51 ? 32.795 -43.001 -29.481 1.00 74.32 508 GLN B C 1
ATOM 712 O O . GLN B 1 51 ? 33.627 -43.477 -30.251 1.00 69.63 508 GLN B O 1
ATOM 718 N N . SER B 1 52 ? 33.123 -42.381 -28.352 1.00 72.17 509 SER B N 1
ATOM 719 C CA . SER B 1 52 ? 34.510 -42.078 -28.024 1.00 70.17 509 SER B CA 1
ATOM 720 C C . SER B 1 52 ? 35.103 -43.017 -26.974 1.00 71.53 509 SER B C 1
ATOM 721 O O . SER B 1 52 ? 36.187 -42.760 -26.445 1.00 66.68 509 SER B O 1
ATOM 724 N N . ILE B 1 53 ? 34.395 -44.102 -26.675 1.00 66.78 510 ILE B N 1
ATOM 725 C CA . ILE B 1 53 ? 34.889 -45.088 -25.719 1.00 75.59 510 ILE B CA 1
ATOM 726 C C . ILE B 1 53 ? 35.739 -46.147 -26.414 1.00 80.19 510 ILE B C 1
ATOM 727 O O . ILE B 1 53 ? 36.157 -45.967 -27.558 1.00 85.49 510 ILE B O 1
ATOM 729 N N . THR C 1 4 ? -13.419 0.253 -40.501 1.00 94.34 461 THR C N 1
ATOM 730 C CA . THR C 1 4 ? -14.048 -0.101 -41.770 1.00 90.43 461 THR C CA 1
ATOM 731 C C . THR C 1 4 ? -14.228 -1.609 -41.886 1.00 88.29 461 THR C C 1
ATOM 732 O O . THR C 1 4 ? -13.477 -2.381 -41.286 1.00 74.84 461 THR C O 1
ATOM 734 N N . GLN C 1 5 ? -15.230 -2.024 -42.656 1.00 85.50 462 GLN C N 1
ATOM 735 C CA . GLN C 1 5 ? -15.476 -3.443 -42.876 1.00 83.48 462 GLN C CA 1
ATOM 736 C C . GLN C 1 5 ? -14.440 -4.013 -43.830 1.00 87.98 462 GLN C C 1
ATOM 737 O O . GLN C 1 5 ? -14.101 -5.191 -43.758 1.00 68.97 462 GLN C O 1
ATOM 743 N N . GLN C 1 6 ? -13.946 -3.171 -44.732 1.00 100.57 463 GLN C N 1
ATOM 744 C CA . GLN C 1 6 ? -12.910 -3.588 -45.668 1.00 87.01 463 GLN C CA 1
ATOM 745 C C . GLN C 1 6 ? -11.579 -3.745 -44.943 1.00 80.36 463 GLN C C 1
ATOM 746 O O . GLN C 1 6 ? -10.779 -4.617 -45.282 1.00 76.75 463 GLN C O 1
ATOM 748 N N . GLU C 1 7 ? -11.351 -2.898 -43.942 1.00 75.75 464 GLU C N 1
ATOM 749 C CA . GLU C 1 7 ? -10.142 -2.987 -43.129 1.00 83.58 464 GLU C CA 1
ATOM 750 C C . GLU C 1 7 ? -10.116 -4.296 -42.356 1.00 76.30 464 GLU C C 1
ATOM 751 O O . GLU C 1 7 ? -9.056 -4.853 -42.104 1.00 75.94 464 GLU C O 1
ATOM 757 N N . ILE C 1 8 ? -11.295 -4.783 -41.985 1.00 74.20 465 ILE C N 1
ATOM 758 C CA . ILE C 1 8 ? -11.416 -6.050 -41.275 1.00 72.76 465 ILE C CA 1
ATOM 759 C C . ILE C 1 8 ? -11.340 -7.227 -42.237 1.00 62.25 465 ILE C C 1
ATOM 760 O O . ILE C 1 8 ? -10.713 -8.244 -41.939 1.00 56.47 465 ILE C O 1
ATOM 765 N N . PHE C 1 9 ? -11.975 -7.078 -43.395 1.00 58.01 466 PHE C N 1
ATOM 766 C CA . PHE C 1 9 ? -11.975 -8.127 -44.407 1.00 62.95 466 PHE C CA 1
ATOM 767 C C . PHE C 1 9 ? -10.576 -8.322 -44.983 1.00 72.93 466 PHE C C 1
ATOM 768 O O . PHE C 1 9 ? -10.234 -9.410 -45.451 1.00 80.23 466 PHE C O 1
ATOM 770 N N . ASP C 1 10 ? -9.776 -7.259 -44.951 1.00 74.02 467 ASP C N 1
ATOM 771 C CA . ASP C 1 10 ? -8.382 -7.330 -45.368 1.00 79.00 467 ASP C CA 1
ATOM 772 C C . ASP C 1 10 ? -7.529 -7.905 -44.243 1.00 78.00 467 ASP C C 1
ATOM 773 O O . ASP C 1 10 ? -6.694 -8.780 -44.469 1.00 78.81 467 ASP C O 1
ATOM 778 N N . LYS C 1 11 ? -7.759 -7.418 -43.027 1.00 78.20 468 LYS C N 1
ATOM 779 C CA . LYS C 1 11 ? -7.065 -7.934 -41.853 1.00 76.55 468 LYS C CA 1
ATOM 780 C C . LYS C 1 11 ? -7.653 -9.275 -41.427 1.00 74.25 468 LYS C C 1
ATOM 781 O O . LYS C 1 11 ? -7.439 -9.728 -40.304 1.00 89.47 468 LYS C O 1
ATOM 783 N N . GLN C 1 12 ? -8.397 -9.900 -42.334 1.00 66.71 469 GLN C N 1
ATOM 784 C CA . GLN C 1 12 ? -8.900 -11.253 -42.130 1.00 63.09 469 GLN C CA 1
ATOM 785 C C . GLN C 1 12 ? -8.439 -12.170 -43.268 1.00 70.14 469 GLN C C 1
ATOM 786 O O . GLN C 1 12 ? -8.255 -13.374 -43.078 1.00 71.65 469 GLN C O 1
ATOM 788 N N . ARG C 1 13 ? -8.253 -11.595 -44.452 1.00 74.31 470 ARG C N 1
ATOM 789 C CA . ARG C 1 13 ? -7.758 -12.353 -45.596 1.00 78.10 470 ARG C CA 1
ATOM 790 C C . ARG C 1 13 ? -6.248 -12.512 -45.499 1.00 82.21 470 ARG C C 1
ATOM 791 O O . ARG C 1 13 ? -5.683 -13.496 -45.977 1.00 92.95 470 ARG C O 1
ATOM 793 N N . ARG C 1 14 ? -5.599 -11.533 -44.879 1.00 80.56 471 ARG C N 1
ATOM 794 C CA . ARG C 1 14 ? -4.166 -11.603 -44.647 1.00 78.08 471 ARG C CA 1
ATOM 795 C C . ARG C 1 14 ? -3.854 -12.716 -43.654 1.00 74.70 471 ARG C C 1
ATOM 796 O O . ARG C 1 14 ? -2.828 -13.384 -43.760 1.00 75.63 471 ARG C O 1
ATOM 798 N N . LEU C 1 15 ? -4.752 -12.912 -42.694 1.00 66.53 472 LEU C N 1
ATOM 799 C CA . LEU C 1 15 ? -4.594 -13.966 -41.697 1.00 69.16 472 LEU C CA 1
ATOM 800 C C . LEU C 1 15 ? -4.755 -15.357 -42.303 1.00 64.56 472 LEU C C 1
ATOM 801 O O . LEU C 1 15 ? -4.052 -16.290 -41.919 1.00 72.80 472 LEU C O 1
ATOM 806 N N . GLN C 1 16 ? -5.686 -15.504 -43.240 1.00 59.41 473 GLN C N 1
ATOM 807 C CA . GLN C 1 16 ? -5.849 -16.785 -43.915 1.00 59.14 473 GLN C CA 1
ATOM 808 C C . GLN C 1 16 ? -4.569 -17.158 -44.650 1.00 60.02 473 GLN C C 1
ATOM 809 O O . GLN C 1 16 ? -4.123 -18.303 -44.605 1.00 69.34 473 GLN C O 1
ATOM 815 N N . GLU C 1 17 ? -3.988 -16.176 -45.329 1.00 68.06 474 GLU C N 1
ATOM 816 C CA . GLU C 1 17 ? -2.744 -16.376 -46.061 1.00 72.21 474 GLU C CA 1
ATOM 817 C C . GLU C 1 17 ? -1.646 -16.857 -45.125 1.00 68.53 474 GLU C C 1
ATOM 818 O O . GLU C 1 17 ? -0.969 -17.846 -45.405 1.00 73.42 474 GLU C O 1
ATOM 824 N N . LEU C 1 18 ? -1.487 -16.150 -44.011 1.00 62.22 475 LEU C N 1
ATOM 825 C CA . LEU C 1 18 ? -0.453 -16.458 -43.030 1.00 59.30 475 LEU C CA 1
ATOM 826 C C . LEU C 1 18 ? -0.717 -17.788 -42.343 1.00 55.12 475 LEU C C 1
ATOM 827 O O . LEU C 1 18 ? 0.212 -18.519 -42.022 1.00 45.08 475 LEU C O 1
ATOM 832 N N . SER C 1 19 ? -1.986 -18.101 -42.106 1.00 46.93 476 SER C N 1
ATOM 833 C CA . SER C 1 19 ? -2.315 -19.372 -41.477 1.00 46.36 476 SER C CA 1
ATOM 834 C C . SER C 1 19 ? -1.945 -20.503 -42.424 1.00 50.19 476 SER C C 1
ATOM 835 O O . SER C 1 19 ? -1.460 -21.552 -42.000 1.00 45.35 476 SER C O 1
ATOM 838 N N . GLU C 1 20 ? -2.153 -20.268 -43.715 1.00 51.47 477 GLU C N 1
ATOM 839 C CA . GLU C 1 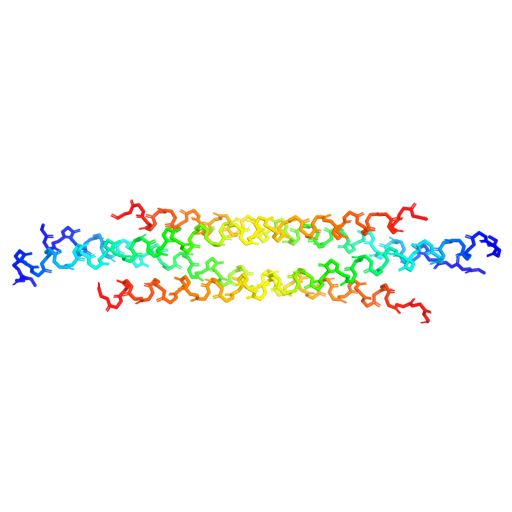20 ? -1.774 -21.235 -44.734 1.00 47.63 477 GLU C CA 1
ATOM 840 C C . GLU C 1 20 ? -0.275 -21.521 -44.661 1.00 41.80 477 GLU C C 1
ATOM 841 O O . GLU C 1 20 ? 0.151 -22.666 -44.776 1.00 48.56 477 GLU C O 1
ATOM 847 N N . LYS C 1 21 ? 0.523 -20.481 -44.463 1.00 43.55 478 LYS C N 1
ATOM 848 C CA . LYS C 1 21 ? 1.973 -20.652 -44.331 1.00 44.30 478 LYS C CA 1
ATOM 849 C C . LYS C 1 21 ? 2.332 -21.491 -43.100 1.00 51.31 478 LYS C C 1
ATOM 850 O O . LYS C 1 21 ? 3.255 -22.302 -43.126 1.00 52.14 478 LYS C O 1
ATOM 856 N N . VAL C 1 22 ? 1.593 -21.289 -42.016 1.00 44.92 479 VAL C N 1
ATOM 857 C CA . VAL C 1 22 ? 1.800 -22.066 -40.801 1.00 41.32 479 VAL C CA 1
ATOM 858 C C . VAL C 1 22 ? 1.542 -23.543 -41.053 1.00 40.87 479 VAL C C 1
ATOM 859 O O . VAL C 1 22 ? 2.291 -24.403 -40.605 1.00 41.38 479 VAL C O 1
ATOM 863 N N . ARG C 1 23 ? 0.467 -23.820 -41.784 1.00 41.83 480 ARG C N 1
ATOM 864 C CA . ARG C 1 23 ? 0.003 -25.180 -42.009 1.00 41.40 480 ARG C CA 1
ATOM 865 C C . ARG C 1 23 ? 0.924 -25.966 -42.924 1.00 33.87 480 ARG C C 1
ATOM 866 O O . ARG C 1 23 ? 1.164 -27.152 -42.706 1.00 37.17 480 ARG C O 1
ATOM 874 N N . THR C 1 24 ? 1.430 -25.319 -43.965 1.00 40.49 481 THR C N 1
ATOM 875 C CA . THR C 1 24 ? 2.367 -26.006 -44.847 1.00 44.01 481 THR C CA 1
ATOM 876 C C . THR C 1 24 ? 3.669 -26.251 -44.095 1.00 33.83 481 THR C C 1
ATOM 877 O O . THR C 1 24 ? 4.226 -27.348 -44.128 1.00 38.29 481 THR C O 1
ATOM 881 N N . ALA C 1 25 ? 4.139 -25.236 -43.387 1.00 36.69 482 ALA C N 1
ATOM 882 C CA . ALA C 1 25 ? 5.328 -25.408 -42.554 1.00 44.27 482 ALA C CA 1
ATOM 883 C C . ALA C 1 25 ? 5.107 -26.493 -41.497 1.00 45.89 482 ALA C C 1
ATOM 884 O O . ALA C 1 25 ? 6.030 -27.225 -41.155 1.00 37.15 482 ALA C O 1
ATOM 886 N N . HIS C 1 26 ? 3.886 -26.624 -40.986 1.00 47.21 483 HIS C N 1
ATOM 887 C CA . HIS C 1 26 ? 3.663 -27.647 -39.969 1.00 40.31 483 HIS C CA 1
ATOM 888 C C . HIS C 1 26 ? 3.672 -29.029 -40.590 1.00 37.72 483 HIS C C 1
ATOM 889 O O . HIS C 1 26 ? 4.066 -29.987 -39.945 1.00 32.67 483 HIS C O 1
ATOM 896 N N . GLN C 1 27 ? 3.223 -29.136 -41.840 1.00 35.36 484 GLN C N 1
ATOM 897 C CA . GLN C 1 27 ? 3.289 -30.412 -42.551 1.00 34.63 484 GLN C CA 1
ATOM 898 C C . GLN C 1 27 ? 4.739 -30.809 -42.787 1.00 32.80 484 GLN C C 1
ATOM 899 O O . GLN C 1 27 ? 5.115 -31.968 -42.627 1.00 37.11 484 GLN C O 1
ATOM 905 N N . GLU C 1 28 ? 5.549 -29.836 -43.179 1.00 38.72 485 GLU C N 1
ATOM 906 C CA . GLU C 1 28 ? 6.982 -30.056 -43.347 1.00 37.63 485 GLU C CA 1
ATOM 907 C C . GLU C 1 28 ? 7.623 -30.497 -42.032 1.00 34.69 485 GLU C C 1
ATOM 908 O O . GLU C 1 28 ? 8.325 -31.495 -41.973 1.00 34.74 485 GLU C O 1
ATOM 914 N N . ILE C 1 29 ? 7.359 -29.750 -40.972 1.00 34.76 486 ILE C N 1
ATOM 915 C CA . ILE C 1 29 ? 7.782 -30.154 -39.631 1.00 41.31 486 ILE C CA 1
ATOM 916 C C . ILE C 1 29 ? 7.374 -31.583 -39.319 1.00 38.75 486 ILE C C 1
ATOM 917 O O . ILE C 1 29 ? 8.178 -32.357 -38.808 1.00 32.55 486 ILE C O 1
ATOM 922 N N . SER C 1 30 ? 6.132 -31.943 -39.649 1.00 36.70 487 SER C N 1
ATOM 923 C CA . SER C 1 30 ? 5.623 -33.281 -39.359 1.00 42.13 487 SER C CA 1
ATOM 924 C C . SER C 1 30 ? 6.425 -34.360 -40.078 1.00 38.22 487 SER C C 1
ATOM 925 O O . SER C 1 30 ? 6.736 -35.397 -39.497 1.00 37.58 487 SER C O 1
ATOM 928 N N . ALA C 1 31 ? 6.769 -34.121 -41.342 1.00 39.05 488 ALA C N 1
ATOM 929 C CA . ALA C 1 31 ? 7.575 -35.093 -42.081 1.00 40.28 488 ALA C CA 1
ATOM 930 C C . ALA C 1 31 ? 9.014 -35.175 -41.528 1.00 36.37 488 ALA C C 1
ATOM 931 O O . ALA C 1 31 ? 9.569 -36.263 -41.366 1.00 38.47 488 ALA C O 1
ATOM 933 N N . LEU C 1 32 ? 9.611 -34.035 -41.218 1.00 36.08 489 LEU C N 1
ATOM 934 C CA . LEU C 1 32 ? 10.973 -34.028 -40.669 1.00 39.11 489 LEU C CA 1
ATOM 935 C C . LEU C 1 32 ? 11.025 -34.702 -39.304 1.00 40.35 489 LEU C C 1
ATOM 936 O O . LEU C 1 32 ? 11.998 -35.375 -38.960 1.00 41.35 489 LEU C O 1
ATOM 941 N N . ARG C 1 33 ? 9.969 -34.518 -38.527 1.00 36.10 490 ARG C N 1
ATOM 942 C CA . ARG C 1 33 ? 9.887 -35.111 -37.195 1.00 38.78 490 ARG C CA 1
ATOM 943 C C . ARG C 1 33 ? 9.801 -36.629 -37.300 1.00 42.31 490 ARG C C 1
ATOM 944 O O . ARG C 1 33 ? 10.378 -37.365 -36.509 1.00 39.95 490 ARG C O 1
ATOM 952 N N . LYS C 1 34 ? 9.090 -37.092 -38.314 1.00 41.91 491 LYS C N 1
ATOM 953 C CA . LYS C 1 34 ? 8.932 -38.516 -38.569 1.00 39.90 491 LYS C CA 1
ATOM 954 C C . LYS C 1 34 ? 10.241 -39.124 -39.040 1.00 38.54 491 LYS C C 1
ATOM 955 O O . LYS C 1 34 ? 10.578 -40.254 -38.705 1.00 47.91 491 LYS C O 1
ATOM 961 N N . ALA C 1 35 ? 10.968 -38.365 -39.849 1.00 40.40 492 ALA C N 1
ATOM 962 C CA . ALA C 1 35 ? 12.310 -38.746 -40.256 1.00 42.86 492 ALA C CA 1
ATOM 963 C C . ALA C 1 35 ? 13.231 -38.850 -39.032 1.00 38.50 492 ALA C C 1
ATOM 964 O O . ALA C 1 35 ? 13.923 -39.850 -38.833 1.00 36.75 492 ALA C O 1
ATOM 966 N N . LEU C 1 36 ? 13.230 -37.806 -38.212 1.00 36.82 493 LEU C N 1
ATOM 967 C CA . LEU C 1 36 ? 14.025 -37.793 -36.985 1.00 40.98 493 LEU C CA 1
ATOM 968 C C . LEU C 1 36 ? 13.671 -38.975 -36.079 1.00 41.91 493 LEU C C 1
ATOM 969 O O . LEU C 1 36 ? 14.556 -39.663 -35.561 1.00 41.04 493 LEU C O 1
ATOM 974 N N . GLN C 1 37 ? 12.377 -39.215 -35.891 1.00 47.51 494 GLN C N 1
ATOM 975 C CA . GLN C 1 37 ? 11.919 -40.353 -35.097 1.00 51.14 494 GLN C CA 1
ATOM 976 C C . GLN C 1 37 ? 12.536 -41.669 -35.566 1.00 52.93 494 GLN C C 1
ATOM 977 O O . GLN C 1 37 ? 13.121 -42.402 -34.764 1.00 49.05 494 GLN C O 1
ATOM 983 N N . GLU C 1 38 ? 12.397 -41.964 -36.859 1.00 45.45 495 GLU C N 1
ATOM 984 C CA . GLU C 1 38 ? 12.931 -43.200 -37.433 1.00 52.78 495 GLU C CA 1
ATOM 985 C C . GLU C 1 38 ? 14.442 -43.331 -37.212 1.00 55.22 495 GLU C C 1
ATOM 986 O O . GLU C 1 38 ? 14.963 -44.430 -37.029 1.00 49.22 495 GLU C O 1
ATOM 992 N N . LYS C 1 39 ? 15.139 -42.202 -37.240 1.00 54.17 496 LYS C N 1
ATOM 993 C CA . LYS C 1 39 ? 16.590 -42.191 -37.085 1.00 55.99 496 LYS C CA 1
ATOM 994 C C . LYS C 1 39 ? 16.971 -42.435 -35.629 1.00 55.88 496 LYS C C 1
ATOM 995 O O . LYS C 1 39 ? 17.937 -43.137 -35.341 1.00 60.11 496 LYS C O 1
ATOM 1001 N N . GLU C 1 40 ? 16.201 -41.859 -34.711 1.00 54.44 497 GLU C N 1
ATOM 1002 C CA . GLU C 1 40 ? 16.405 -42.109 -33.290 1.00 45.96 497 GLU C CA 1
ATOM 1003 C C . GLU C 1 40 ? 16.108 -43.556 -32.929 1.00 53.31 497 GLU C C 1
ATOM 1004 O O . GLU C 1 40 ? 16.816 -44.149 -32.125 1.00 51.44 497 GLU C O 1
ATOM 1010 N N . ALA C 1 41 ? 15.072 -44.132 -33.526 1.00 56.01 498 ALA C N 1
ATOM 1011 C CA . ALA C 1 41 ? 14.718 -45.516 -33.220 1.00 57.28 498 ALA C CA 1
ATOM 1012 C C . ALA C 1 41 ? 15.687 -46.500 -33.879 1.00 63.20 498 ALA C C 1
ATOM 1013 O O . ALA C 1 41 ? 15.979 -47.563 -33.332 1.00 67.21 498 ALA C O 1
ATOM 1015 N N . GLU C 1 42 ? 16.185 -46.141 -35.056 1.00 65.33 499 GLU C N 1
ATOM 1016 C CA . GLU C 1 42 ? 17.160 -46.964 -35.764 1.00 67.15 499 GLU C CA 1
ATOM 1017 C C . GLU C 1 42 ? 18.501 -46.965 -35.029 1.00 69.19 499 GLU C C 1
ATOM 1018 O O . GLU C 1 42 ? 19.271 -47.924 -35.109 1.00 69.61 499 GLU C O 1
ATOM 1024 N N . MET C 1 43 ? 18.772 -45.877 -34.315 1.00 63.64 500 MET C N 1
ATOM 1025 C CA . MET C 1 43 ? 19.976 -45.771 -33.500 1.00 64.25 500 MET C CA 1
ATOM 1026 C C . MET C 1 43 ? 19.887 -46.717 -32.317 1.00 68.85 500 MET C C 1
ATOM 1027 O O . MET C 1 43 ? 20.817 -47.470 -32.037 1.00 70.42 500 MET C O 1
ATOM 1032 N N . LEU C 1 44 ? 18.756 -46.659 -31.624 1.00 68.38 501 LEU C N 1
ATOM 1033 C CA . LEU C 1 44 ? 18.499 -47.524 -30.483 1.00 72.47 501 LEU C CA 1
ATOM 1034 C C . LEU C 1 44 ? 18.624 -48.993 -30.884 1.00 76.26 501 LEU C C 1
ATOM 1035 O O . LEU C 1 44 ? 19.143 -49.814 -30.128 1.00 73.78 501 LEU C O 1
ATOM 1040 N N . GLN C 1 45 ? 18.157 -49.313 -32.088 1.00 77.61 502 GLN C N 1
ATOM 1041 C CA . GLN C 1 45 ? 18.267 -50.666 -32.622 1.00 86.23 502 GLN C CA 1
ATOM 1042 C C . GLN C 1 45 ? 19.728 -51.090 -32.726 1.00 91.14 502 GLN C C 1
ATOM 1043 O O . GLN C 1 45 ? 20.033 -52.278 -32.820 1.00 105.07 502 GLN C O 1
ATOM 1045 N N . VAL C 1 46 ? 20.628 -50.111 -32.717 1.00 87.25 503 VAL C N 1
ATOM 1046 C CA . VAL C 1 46 ? 22.058 -50.389 -32.733 1.00 81.59 503 VAL C CA 1
ATOM 1047 C C . VAL C 1 46 ? 22.573 -50.581 -31.314 1.00 80.54 503 VAL C C 1
ATOM 1048 O O . VAL C 1 46 ? 23.350 -51.493 -31.044 1.00 89.78 503 VAL C O 1
ATOM 1052 N N . LEU C 1 47 ? 22.130 -49.713 -30.411 1.00 82.12 504 LEU C N 1
ATOM 1053 C CA . LEU C 1 47 ? 22.551 -49.774 -29.015 1.00 81.41 504 LEU C CA 1
ATOM 1054 C C . LEU C 1 47 ? 21.966 -50.992 -28.311 1.00 81.07 504 LEU C C 1
ATOM 1055 O O . LEU C 1 47 ? 22.488 -51.440 -27.288 1.00 80.77 504 LEU C O 1
ATOM 1060 N N . GLU C 1 48 ? 20.878 -51.520 -28.863 1.00 88.51 505 GLU C N 1
ATOM 1061 C CA . GLU C 1 48 ? 20.218 -52.688 -28.292 1.00 97.52 505 GLU C CA 1
ATOM 1062 C C . GLU C 1 48 ? 20.917 -53.969 -28.723 1.00 114.73 505 GLU C C 1
ATOM 1063 O O . GLU C 1 48 ? 20.684 -55.036 -28.155 1.00 121.74 505 GLU C O 1
ATOM 1065 N N . ASP C 1 49 ? 21.776 -53.859 -29.729 1.00 121.24 506 ASP C N 1
ATOM 1066 C CA . ASP C 1 49 ? 22.497 -55.017 -30.238 1.00 118.81 506 ASP C CA 1
ATOM 1067 C C . ASP C 1 49 ? 23.662 -55.394 -29.333 1.00 113.23 506 ASP C C 1
ATOM 1068 O O . ASP C 1 49 ? 24.824 -55.337 -29.734 1.00 107.09 506 ASP C O 1
ATOM 1073 N N . ILE C 1 50 ? 23.334 -55.769 -28.101 1.00 111.23 507 ILE C N 1
ATOM 1074 C CA . ILE C 1 50 ? 24.309 -56.330 -27.180 1.00 110.39 507 ILE C CA 1
ATOM 1075 C C . ILE C 1 50 ? 24.241 -57.849 -27.267 1.00 116.97 507 ILE C C 1
ATOM 1076 O O . ILE C 1 50 ? 24.482 -58.555 -26.288 1.00 120.59 507 ILE C O 1
ATOM 1078 N N . GLN C 1 51 ? 23.903 -58.340 -28.456 1.00 124.59 508 GLN C N 1
ATOM 1079 C CA . GLN C 1 51 ? 23.755 -59.771 -28.695 1.00 132.53 508 GLN C CA 1
ATOM 1080 C C . GLN C 1 51 ? 23.910 -60.093 -30.178 1.00 140.06 508 GLN C C 1
ATOM 1081 O O . GLN C 1 51 ? 23.137 -59.617 -31.011 1.00 145.72 508 GLN C O 1
ATOM 1083 N N . THR D 1 4 ? 41.688 -56.315 -24.853 1.00 97.64 461 THR D N 1
ATOM 1084 C CA . THR D 1 4 ? 41.831 -57.493 -24.005 1.00 99.35 461 THR D CA 1
ATOM 1085 C C . THR D 1 4 ? 40.604 -57.685 -23.120 1.00 116.00 461 THR D C 1
ATOM 1086 O O . THR D 1 4 ? 39.751 -56.802 -23.030 1.00 121.42 461 THR D O 1
ATOM 1090 N N . GLN D 1 5 ? 40.543 -58.841 -22.463 1.00 110.38 462 GLN D N 1
ATOM 1091 C CA . GLN D 1 5 ? 39.364 -59.270 -21.714 1.00 103.15 462 GLN D CA 1
ATOM 1092 C C . GLN D 1 5 ? 38.793 -58.195 -20.792 1.00 96.64 462 GLN D C 1
ATOM 1093 O O . GLN D 1 5 ? 37.665 -57.742 -20.988 1.00 90.84 462 GLN D O 1
ATOM 1095 N N . GLN D 1 6 ? 39.567 -57.782 -19.795 1.00 95.72 463 GLN D N 1
ATOM 1096 C CA . GLN D 1 6 ? 39.071 -56.813 -18.822 1.00 97.77 463 GLN D CA 1
ATOM 1097 C C . GLN D 1 6 ? 38.842 -55.436 -19.437 1.00 87.54 463 GLN D C 1
ATOM 1098 O O . GLN D 1 6 ? 37.939 -54.714 -19.026 1.00 85.17 463 GLN D O 1
ATOM 1104 N N . GLU D 1 7 ? 39.665 -55.073 -20.414 1.00 88.85 464 GLU D N 1
ATOM 1105 C CA . GLU D 1 7 ? 39.514 -53.791 -21.094 1.00 97.01 464 GLU D CA 1
ATOM 1106 C C . GLU D 1 7 ? 38.182 -53.720 -21.827 1.00 96.17 464 GLU D C 1
ATOM 1107 O O . GLU D 1 7 ? 37.561 -52.660 -21.911 1.00 93.17 464 GLU D O 1
ATOM 1113 N N . ILE D 1 8 ? 37.743 -54.861 -22.346 1.00 91.45 465 ILE D N 1
ATOM 1114 C CA . ILE D 1 8 ? 36.491 -54.941 -23.082 1.00 90.99 465 ILE D CA 1
ATOM 1115 C C . ILE D 1 8 ? 35.291 -54.805 -22.148 1.00 93.99 465 ILE D C 1
ATOM 1116 O O . ILE D 1 8 ? 34.340 -54.084 -22.450 1.00 93.02 465 ILE D O 1
ATOM 1121 N N . PHE D 1 9 ? 35.347 -55.492 -21.010 1.00 103.43 466 PHE D N 1
ATOM 1122 C CA . PHE D 1 9 ? 34.276 -55.416 -20.026 1.00 107.94 466 PHE D CA 1
ATOM 1123 C C . PHE D 1 9 ? 34.092 -53.997 -19.515 1.00 96.67 466 PHE D C 1
ATOM 1124 O O . PHE D 1 9 ? 32.965 -53.546 -19.320 1.00 99.71 466 PHE D O 1
ATOM 1132 N N . ASP D 1 10 ? 35.202 -53.304 -19.278 1.00 90.95 467 ASP D N 1
ATOM 1133 C CA . ASP D 1 10 ? 35.141 -51.918 -18.840 1.00 80.98 467 ASP D CA 1
ATOM 1134 C C . ASP D 1 10 ? 34.391 -51.086 -19.873 1.00 74.00 467 ASP D C 1
ATOM 1135 O O . ASP D 1 10 ? 33.612 -50.193 -19.533 1.00 67.33 467 ASP D O 1
ATOM 1140 N N . LYS D 1 11 ? 34.614 -51.400 -21.141 1.00 68.54 468 LYS D N 1
ATOM 1141 C CA . LYS D 1 11 ? 33.862 -50.760 -22.205 1.00 70.85 468 LYS D CA 1
ATOM 1142 C C . LYS D 1 11 ? 32.375 -51.072 -22.044 1.00 70.57 468 LYS D C 1
ATOM 1143 O O . LYS D 1 11 ? 31.534 -50.179 -22.115 1.00 72.91 468 LYS D O 1
ATOM 1149 N N . GLN D 1 12 ? 32.067 -52.341 -21.794 1.00 70.38 469 GLN D N 1
ATOM 1150 C CA . GLN D 1 12 ? 30.694 -52.781 -21.568 1.00 72.11 469 GLN D CA 1
ATOM 1151 C C . GLN D 1 12 ? 30.030 -52.028 -20.413 1.00 67.98 469 GLN D C 1
ATOM 1152 O O . GLN D 1 12 ? 28.923 -51.502 -20.552 1.00 58.93 469 GLN D O 1
ATOM 1154 N N . ARG D 1 13 ? 30.711 -51.979 -19.274 1.00 62.13 470 ARG D N 1
ATOM 1155 C CA . ARG D 1 13 ? 30.172 -51.315 -18.092 1.00 92.25 470 ARG D CA 1
ATOM 1156 C C . ARG D 1 13 ? 29.885 -49.847 -18.379 1.00 86.24 470 ARG D C 1
ATOM 1157 O O . ARG D 1 13 ? 28.824 -49.331 -18.023 1.00 80.91 470 ARG D O 1
ATOM 1159 N N . ARG D 1 14 ? 30.837 -49.180 -19.027 1.00 95.92 471 ARG D N 1
ATOM 1160 C CA . ARG D 1 14 ? 30.675 -47.780 -19.397 1.00 82.79 471 ARG D CA 1
ATOM 1161 C C . ARG D 1 14 ? 29.522 -47.613 -20.378 1.00 76.12 471 ARG D C 1
ATOM 1162 O O . ARG D 1 14 ? 28.703 -46.708 -20.235 1.00 77.33 471 ARG D O 1
ATOM 1164 N N . LEU D 1 15 ? 29.459 -48.495 -21.369 1.00 76.75 472 LEU D N 1
ATOM 1165 C C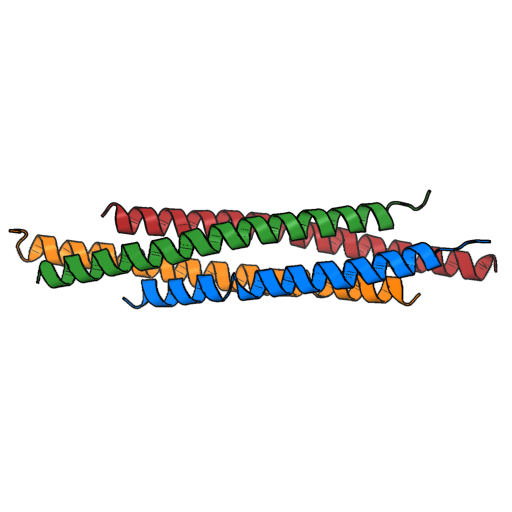A . LEU D 1 15 ? 28.455 -48.386 -22.420 1.00 78.63 472 LEU D CA 1
ATOM 1166 C C . LEU D 1 15 ? 27.040 -48.489 -21.864 1.00 77.93 472 LEU D C 1
ATOM 1167 O O . LEU D 1 15 ? 26.193 -47.635 -22.130 1.00 79.56 472 LEU D O 1
ATOM 1172 N N . GLN D 1 16 ? 26.796 -49.536 -21.085 1.00 81.88 473 GLN D N 1
ATOM 1173 C CA . GLN D 1 16 ? 25.474 -49.794 -20.531 1.00 84.22 473 GLN D CA 1
ATOM 1174 C C . GLN D 1 16 ? 24.962 -48.630 -19.695 1.00 80.51 473 GLN D C 1
ATOM 1175 O O . GLN D 1 16 ? 23.789 -48.262 -19.775 1.00 70.97 473 GLN D O 1
ATOM 1181 N N . GLU D 1 17 ? 25.848 -48.049 -18.897 1.00 79.66 474 GLU D N 1
ATOM 1182 C CA . GLU D 1 17 ? 25.506 -46.850 -18.149 1.00 85.35 474 GLU D CA 1
ATOM 1183 C C . GLU D 1 17 ? 25.149 -45.719 -19.111 1.00 81.27 474 GLU D C 1
ATOM 1184 O O . GLU D 1 17 ? 24.233 -44.935 -18.859 1.00 78.34 474 GLU D O 1
ATOM 1186 N N . LEU D 1 18 ? 25.872 -45.658 -20.225 1.00 68.75 475 LEU D N 1
ATOM 1187 C CA . LEU D 1 18 ? 25.707 -44.592 -21.203 1.00 62.60 475 LEU D CA 1
ATOM 1188 C C . LEU D 1 18 ? 24.432 -44.779 -22.014 1.00 63.12 475 LEU D C 1
ATOM 1189 O O . LEU D 1 18 ? 23.685 -43.831 -22.239 1.00 63.20 475 LEU D O 1
ATOM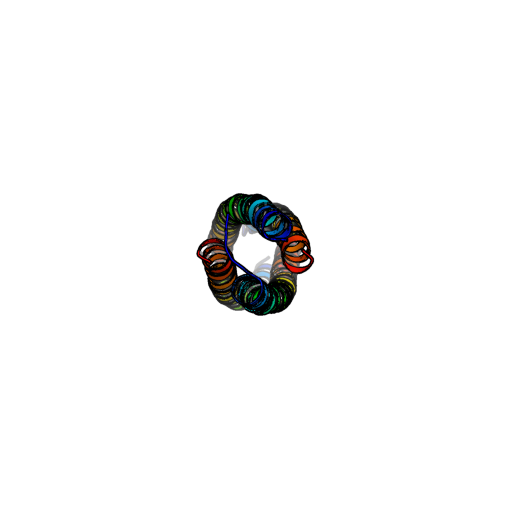 1191 N N . SER D 1 19 ? 24.198 -46.011 -22.451 1.00 64.57 476 SER D N 1
ATOM 1192 C CA . SER D 1 19 ? 23.009 -46.350 -23.214 1.00 66.41 476 SER D CA 1
ATOM 1193 C C . SER D 1 19 ? 21.731 -46.019 -22.457 1.00 69.61 476 SER D C 1
ATOM 1194 O O . SER D 1 19 ? 20.806 -45.429 -23.013 1.00 67.05 476 SER D O 1
ATOM 1197 N N . GLU D 1 20 ? 21.686 -46.402 -21.188 1.00 67.19 477 GLU D N 1
ATOM 1198 C CA . GLU D 1 20 ? 20.499 -46.173 -20.380 1.00 74.79 477 GLU D CA 1
ATOM 1199 C C . GLU D 1 20 ? 20.241 -44.688 -20.188 1.00 76.54 477 GLU D C 1
ATOM 1200 O O . GLU D 1 20 ? 19.093 -44.260 -20.089 1.00 70.09 477 GLU D O 1
ATOM 1206 N N . LYS D 1 21 ? 21.310 -43.900 -20.153 1.00 67.10 478 LYS D N 1
ATOM 1207 C CA . LYS D 1 21 ? 21.161 -42.455 -20.110 1.00 71.84 478 LYS D CA 1
ATOM 1208 C C . LYS D 1 21 ? 20.481 -41.987 -21.392 1.00 65.91 478 LYS D C 1
ATOM 1209 O O . LYS D 1 21 ? 19.672 -41.059 -21.374 1.00 66.56 478 LYS D O 1
ATOM 1211 N N . VAL D 1 22 ? 20.811 -42.646 -22.500 1.00 60.02 479 VAL D N 1
ATOM 1212 C CA . VAL D 1 22 ? 20.251 -42.317 -23.806 1.00 58.47 479 VAL D CA 1
ATOM 1213 C C . VAL D 1 22 ? 18.787 -42.726 -23.893 1.00 57.00 479 VAL D C 1
ATOM 1214 O O . VAL D 1 22 ? 17.981 -42.041 -24.519 1.00 52.37 479 VAL D O 1
ATOM 1218 N N . ARG D 1 23 ? 18.455 -43.852 -23.270 1.00 58.17 480 ARG D N 1
ATOM 1219 C CA . ARG D 1 23 ? 17.080 -44.347 -23.258 1.00 60.25 480 ARG D CA 1
ATOM 1220 C C . ARG D 1 23 ? 16.190 -43.491 -22.361 1.00 66.08 480 ARG D C 1
ATOM 1221 O O . ARG D 1 23 ? 15.006 -43.280 -22.650 1.00 62.91 480 ARG D O 1
ATOM 1223 N N . THR D 1 24 ? 16.763 -43.010 -21.264 1.00 61.23 481 THR D N 1
ATOM 1224 C CA . THR D 1 24 ? 16.052 -42.121 -20.357 1.00 72.45 481 THR D CA 1
ATOM 1225 C C . THR D 1 24 ? 15.861 -40.753 -20.996 1.00 75.83 481 THR D C 1
ATOM 1226 O O . THR D 1 24 ? 14.818 -40.121 -20.838 1.00 82.35 481 THR D O 1
ATOM 1230 N N . ALA D 1 25 ? 16.879 -40.302 -21.720 1.00 65.60 482 ALA D N 1
ATOM 1231 C CA . ALA D 1 25 ? 16.789 -39.049 -22.454 1.00 61.42 482 ALA D CA 1
ATOM 1232 C C . ALA D 1 25 ? 15.692 -39.124 -23.517 1.00 54.95 482 ALA D C 1
ATOM 1233 O O . ALA D 1 25 ? 14.919 -38.186 -23.701 1.00 46.55 482 ALA D O 1
ATOM 1235 N N . HIS D 1 26 ? 15.639 -40.252 -24.212 1.00 49.28 483 HIS D N 1
ATOM 1236 C CA . HIS D 1 26 ? 14.745 -40.404 -25.334 1.00 57.21 483 HIS D CA 1
ATOM 1237 C C . HIS D 1 26 ? 13.290 -40.423 -24.884 1.00 61.07 483 HIS D C 1
ATOM 1238 O O . HIS D 1 26 ? 12.434 -39.832 -25.525 1.00 52.96 483 HIS D O 1
ATOM 1245 N N . GLN D 1 27 ? 13.025 -41.108 -23.779 1.00 71.31 484 GLN D N 1
ATOM 1246 C CA . GLN D 1 27 ? 11.694 -41.123 -23.182 1.00 67.80 484 GLN D CA 1
ATOM 1247 C C . GLN D 1 27 ? 11.233 -39.709 -22.881 1.00 60.91 484 GLN D C 1
ATOM 1248 O O . GLN D 1 27 ? 10.100 -39.335 -23.196 1.00 62.84 484 GLN D O 1
ATOM 1254 N N . GLU D 1 28 ? 12.116 -38.922 -22.278 1.00 53.57 485 GLU D N 1
ATOM 1255 C CA . GLU D 1 28 ? 11.818 -37.528 -22.006 1.00 60.14 485 GLU D CA 1
ATOM 1256 C C . GLU D 1 28 ? 11.566 -36.794 -23.318 1.00 57.93 485 GLU D C 1
ATOM 1257 O O . GLU D 1 28 ? 10.642 -35.986 -23.421 1.00 57.99 485 GLU D O 1
ATOM 1263 N N . ILE D 1 29 ? 12.369 -37.116 -24.323 1.00 46.56 486 ILE D N 1
ATOM 1264 C CA . ILE D 1 29 ? 12.193 -36.572 -25.670 1.00 43.40 486 ILE D CA 1
ATO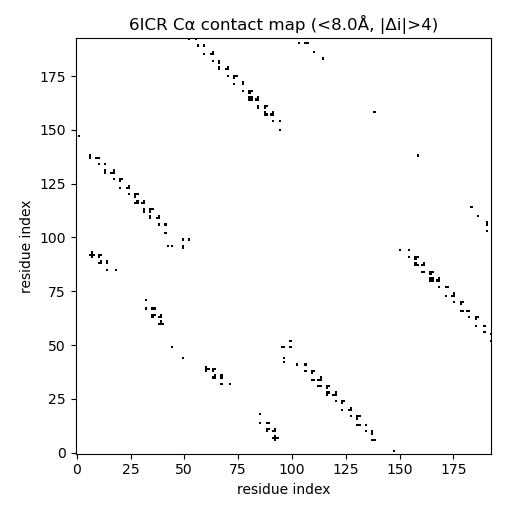M 1265 C C . ILE D 1 29 ? 10.863 -36.997 -26.299 1.00 47.38 486 ILE D C 1
ATOM 1266 O O . ILE D 1 29 ? 10.089 -36.160 -26.735 1.00 49.87 486 ILE D O 1
ATOM 1271 N N . SER D 1 30 ? 10.611 -38.302 -26.336 1.00 45.31 487 SER D N 1
ATOM 1272 C CA . SER D 1 30 ? 9.413 -38.864 -26.950 1.00 58.43 487 SER D CA 1
ATOM 1273 C C . SER D 1 30 ? 8.148 -38.311 -26.290 1.00 53.66 487 SER D C 1
ATOM 1274 O O . SER D 1 30 ? 7.170 -37.991 -26.968 1.00 46.84 487 SER D O 1
ATOM 1277 N N . ALA D 1 31 ? 8.185 -38.183 -24.966 1.00 51.73 488 ALA D N 1
ATOM 1278 C CA . ALA D 1 31 ? 7.060 -37.638 -24.218 1.00 57.96 488 ALA D CA 1
ATOM 1279 C C . ALA D 1 31 ? 6.956 -36.130 -24.421 1.00 60.20 488 ALA D C 1
ATOM 1280 O O . ALA D 1 31 ? 5.853 -35.588 -24.508 1.00 52.92 488 ALA D O 1
ATOM 1282 N N . LEU D 1 32 ? 8.105 -35.460 -24.504 1.00 49.88 489 LEU D N 1
ATOM 1283 C CA . LEU D 1 32 ? 8.141 -34.030 -24.804 1.00 60.59 489 LEU D CA 1
ATOM 1284 C C . LEU D 1 32 ? 7.661 -33.766 -26.223 1.00 57.91 489 LEU D C 1
ATOM 1285 O O . LEU D 1 32 ? 7.077 -32.720 -26.511 1.00 56.55 489 LEU D O 1
ATOM 1290 N N . ARG D 1 33 ? 7.908 -34.708 -27.122 1.00 57.84 490 ARG D N 1
ATOM 1291 C CA . ARG D 1 33 ? 7.525 -34.479 -28.518 1.00 61.23 490 ARG D CA 1
ATOM 1292 C C . ARG D 1 33 ? 6.006 -34.564 -28.678 1.00 51.00 490 ARG D C 1
ATOM 1293 O O . ARG D 1 33 ? 5.385 -33.716 -29.323 1.00 41.46 490 ARG D O 1
ATOM 1301 N N . LYS D 1 34 ? 5.412 -35.577 -28.059 1.00 48.96 491 LYS D N 1
ATOM 1302 C CA . LYS D 1 34 ? 3.962 -35.716 -28.027 1.00 60.87 491 LYS D CA 1
ATOM 1303 C C . LYS D 1 34 ? 3.310 -34.466 -27.451 1.00 53.42 491 LYS D C 1
ATOM 1304 O O . LYS D 1 34 ? 2.349 -33.950 -28.010 1.00 58.59 491 LYS D O 1
ATOM 1310 N N . ALA D 1 35 ? 3.835 -33.971 -26.336 1.00 53.20 492 ALA D N 1
ATOM 1311 C CA . ALA D 1 35 ? 3.295 -32.752 -25.744 1.00 57.92 492 ALA D CA 1
ATOM 1312 C C . ALA D 1 35 ? 3.394 -31.617 -26.751 1.00 57.49 492 ALA D C 1
ATOM 1313 O O . ALA D 1 35 ? 2.436 -30.878 -26.972 1.00 56.95 492 ALA D O 1
ATOM 1315 N N . LEU D 1 36 ? 4.565 -31.497 -27.368 1.00 45.39 493 LEU D N 1
ATOM 1316 C CA . LEU D 1 36 ? 4.787 -30.532 -28.442 1.00 42.47 493 LEU D CA 1
ATOM 1317 C C . LEU D 1 36 ? 3.798 -30.700 -29.596 1.00 56.28 493 LEU D C 1
ATOM 1318 O O . LEU D 1 36 ? 3.278 -29.715 -30.127 1.00 55.32 493 LEU D O 1
ATOM 1323 N N . GLN D 1 37 ? 3.565 -31.943 -30.008 1.00 48.74 494 GLN D N 1
ATOM 1324 C CA . GLN D 1 37 ? 2.673 -32.210 -31.133 1.00 50.46 494 GLN D CA 1
ATOM 1325 C C . GLN D 1 37 ? 1.256 -31.787 -30.774 1.00 53.37 494 GLN D C 1
ATOM 1326 O O . GLN D 1 37 ? 0.582 -31.087 -31.534 1.00 49.38 494 GLN D O 1
ATOM 1332 N N . GLU D 1 38 ? 0.814 -32.236 -29.606 1.00 53.45 495 GLU D N 1
ATOM 1333 C CA . GLU D 1 38 ? -0.502 -31.893 -29.095 1.00 63.87 495 GLU D CA 1
ATOM 1334 C C . GLU D 1 38 ? -0.653 -30.381 -28.981 1.00 61.42 495 GLU D C 1
ATOM 1335 O O . GLU D 1 38 ? -1.684 -29.832 -29.334 1.00 49.07 495 GLU D O 1
ATOM 1341 N N . LYS D 1 39 ? 0.386 -29.705 -28.510 1.00 53.03 496 LYS D N 1
ATOM 1342 C CA . LYS D 1 39 ? 0.338 -28.251 -28.395 1.00 54.88 496 LYS D CA 1
ATOM 1343 C C . LYS D 1 39 ? 0.234 -27.568 -29.758 1.00 54.16 496 LYS D C 1
ATOM 1344 O O . LYS D 1 39 ? -0.482 -26.576 -29.905 1.00 57.11 496 LYS D O 1
ATOM 1350 N N . GLU D 1 40 ? 0.955 -28.089 -30.750 1.00 44.86 497 GLU D N 1
ATOM 1351 C CA . GLU D 1 40 ? 0.862 -27.557 -32.107 1.00 43.67 497 GLU D CA 1
ATOM 1352 C C . GLU D 1 40 ? -0.544 -27.774 -32.666 1.00 47.10 497 GLU D C 1
ATOM 1353 O O . GLU D 1 40 ? -1.024 -27.008 -33.498 1.00 46.06 497 GLU D O 1
ATOM 1359 N N . ALA D 1 41 ? -1.189 -28.835 -32.200 1.00 47.86 498 ALA D N 1
ATOM 1360 C CA . ALA D 1 41 ? -2.544 -29.166 -32.610 1.00 54.26 498 ALA D CA 1
ATOM 1361 C C . ALA D 1 41 ? -3.530 -28.140 -32.067 1.00 56.76 498 ALA D C 1
ATOM 1362 O O . ALA D 1 41 ? -4.473 -27.754 -32.755 1.00 57.46 498 ALA D O 1
ATOM 1364 N N . GLU D 1 42 ? -3.305 -27.696 -30.831 1.00 57.67 499 GLU D N 1
ATOM 1365 C CA . GLU D 1 42 ? -4.130 -26.639 -30.260 1.00 68.88 499 GLU D CA 1
ATOM 1366 C C . GLU D 1 42 ? -3.941 -25.347 -31.047 1.00 62.06 499 GLU D C 1
ATOM 1367 O O . GLU D 1 42 ? -4.897 -24.624 -31.313 1.00 66.75 499 GLU D O 1
ATOM 1373 N N . MET D 1 43 ? -2.696 -25.071 -31.410 1.00 51.10 500 MET D N 1
ATOM 1374 C CA . MET D 1 43 ? -2.346 -23.893 -32.195 1.00 48.74 500 MET D CA 1
ATOM 1375 C C . MET D 1 43 ? -3.073 -23.866 -33.545 1.00 53.43 500 MET D C 1
ATOM 1376 O O . MET D 1 43 ? -3.574 -22.825 -33.965 1.00 49.97 500 MET D O 1
ATOM 1381 N N . LEU D 1 44 ? -3.133 -25.008 -34.221 1.00 51.32 501 LEU D N 1
ATOM 1382 C CA . LEU D 1 44 ? -3.818 -25.090 -35.510 1.00 42.41 501 LEU D CA 1
ATOM 1383 C C . LEU D 1 44 ? -5.322 -24.971 -35.345 1.00 43.76 501 LEU D C 1
ATOM 1384 O O . LEU D 1 44 ? -5.998 -24.348 -36.166 1.00 47.13 501 LEU D O 1
ATOM 1389 N N . GLN D 1 45 ? -5.838 -25.581 -34.284 1.00 45.00 502 GLN D N 1
ATOM 1390 C CA . GLN D 1 45 ? -7.249 -25.461 -33.961 1.00 56.14 502 GLN D CA 1
ATOM 1391 C C . GLN D 1 45 ? -7.613 -23.995 -33.763 1.00 63.71 502 GLN D C 1
ATOM 1392 O O . GLN D 1 45 ? -8.707 -23.572 -34.116 1.00 65.78 502 GLN D O 1
ATOM 1398 N N . VAL D 1 46 ? -6.684 -23.216 -33.217 1.00 62.35 503 VAL D N 1
ATOM 1399 C CA . VAL D 1 46 ? -6.938 -21.797 -33.004 1.00 60.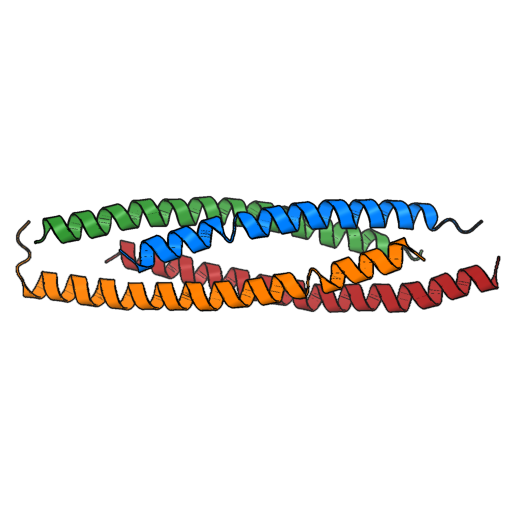05 503 VAL D CA 1
ATOM 1400 C C . VAL D 1 46 ? -6.979 -21.041 -34.330 1.00 57.10 503 VAL D C 1
ATOM 1401 O O . VAL D 1 46 ? -7.864 -20.206 -34.541 1.00 56.22 503 VAL D O 1
ATOM 1405 N N . LEU D 1 47 ? -6.041 -21.339 -35.228 1.00 53.40 504 LEU D N 1
ATOM 1406 C CA . LEU D 1 47 ? -6.033 -20.692 -36.542 1.00 53.11 504 LEU D CA 1
ATOM 1407 C C . LEU D 1 47 ? -7.344 -20.955 -37.295 1.00 60.20 504 LEU D C 1
ATOM 1408 O O . LEU D 1 47 ? -7.846 -20.079 -37.999 1.00 68.80 504 LEU D O 1
ATOM 1413 N N . GLU D 1 48 ? -7.901 -22.153 -37.128 1.00 57.02 505 GLU D N 1
ATOM 1414 C CA . GLU D 1 48 ? -9.143 -22.525 -37.801 1.00 67.74 505 GLU D CA 1
ATOM 1415 C C . GLU D 1 48 ? -10.331 -21.779 -37.205 1.00 64.20 505 GLU D C 1
ATOM 1416 O O . GLU D 1 48 ? -11.308 -21.501 -37.895 1.00 78.95 505 GLU D O 1
ATOM 1418 N N . ASP D 1 49 ? -10.229 -21.456 -35.919 1.00 59.93 506 ASP D N 1
ATOM 1419 C CA . ASP D 1 49 ? -11.257 -20.694 -35.224 1.00 68.90 506 ASP D CA 1
ATOM 1420 C C . ASP D 1 49 ? -11.245 -19.230 -35.654 1.00 72.95 506 ASP D C 1
ATOM 1421 O O . ASP D 1 49 ? -12.303 -18.619 -35.822 1.00 66.58 506 ASP D O 1
ATOM 1426 N N . ILE D 1 50 ? -10.049 -18.678 -35.842 1.00 77.65 507 ILE D N 1
ATOM 1427 C CA . ILE D 1 50 ? -9.898 -17.313 -36.337 1.00 69.40 507 ILE D CA 1
ATOM 1428 C C . ILE D 1 50 ? -10.420 -17.217 -37.762 1.00 78.45 507 ILE D C 1
ATOM 1429 O O . ILE D 1 50 ? -10.917 -16.175 -38.190 1.00 89.42 507 ILE D O 1
ATOM 1431 N N . GLN D 1 51 ? -10.304 -18.322 -38.487 1.00 67.11 508 GLN D N 1
ATOM 1432 C CA . GLN D 1 51 ? -10.801 -18.417 -39.849 1.00 66.73 508 GLN D CA 1
ATOM 1433 C C . GLN D 1 51 ? -12.322 -18.530 -39.864 1.00 70.60 508 GLN D C 1
ATOM 1434 O O . GLN D 1 51 ? -13.000 -17.905 -40.679 1.00 77.01 508 GLN D O 1
ATOM 1440 N N . SER D 1 52 ? -12.844 -19.332 -38.943 1.00 65.60 509 SER D N 1
ATOM 1441 C CA . SER D 1 52 ? -14.274 -19.602 -38.846 1.00 69.94 509 SER D CA 1
ATOM 1442 C C . SER D 1 52 ? -15.006 -18.525 -38.053 1.00 80.96 509 SER D C 1
ATOM 1443 O O . SER D 1 52 ? -16.053 -18.784 -37.454 1.00 88.33 509 SER D O 1
ATOM 1445 N N . ILE D 1 53 ? -14.456 -17.317 -38.058 1.00 91.54 510 ILE D N 1
ATOM 1446 C CA . ILE D 1 53 ? -15.044 -16.206 -37.320 1.00 102.28 510 ILE D CA 1
ATOM 1447 C C . ILE D 1 53 ? -14.312 -14.903 -37.616 1.00 95.12 510 ILE D C 1
ATOM 1448 O O . ILE D 1 53 ? -13.780 -14.258 -36.712 1.00 90.75 510 ILE D O 1
#

Foldseek 3Di:
DDCCVVVVVVVVVVCVVVVVVVVVVVVVVVVVVVVVVVVVVD/DDQDDVSVVVVVVVVVVVVVVVVVVCVVVVVVVVVVVVVVVVVVVVVVVVVVD/DVVVVVVVPVVVVVVVVVVVVVVVVVVVVVVVVVVVVVVVVVVVVPPD/DVVVVVVVVVVVVVVVVVVVVVVVVVVVVVVVVVVVVVVVVVVVVVVVVD

Sequence (193 aa):
QRRLQELSEKVRTAHQEISALRKALQEKEEAEMLQVLEDIQSIMDMTQQEIFDKQRRLQELSEKVRTAHQEISALRKALQEKEEAEMLQVLEDIQSITQQEIFDKQRRLQELSEKVRTAHQEISALRKALQEKEAEMLQVLEDIQTQQEIFDKQRRLQELSEKVRTAHQEISALRKALQEKEAEMLQVLEDIQSI

Radius of gyration: 23.11 Å; Cα contacts (8 Å, |Δi|>4): 133; chains: 4; bounding box: 65×60×29 Å

B-factor: mean 69.81, std 23.5, range [28.09, 155.03]

InterPro domains:
  IPR001680 WD40 repeat [PF00400] (116-154)
  IPR001680 WD40 repeat [PS50082] (121-163)
  IPR001680 WD40 repeat [SM00320] (65-104)
  IPR001680 WD40 repeat [SM00320] (114-154)
  IPR001680 WD40 repeat [SM00320] (157-196)
  IPR015048 Domain of unknown function DUF1899 [PF08953] (3-56)
  IPR015048 Domain of unknown function DUF1899 [SM01166] (1-62)
  IPR015505 Coronin [PTHR10856] (3-501)
  IPR015943 WD40/YVTN repeat-like-containing domain superfamily [G3DSA:2.130.10.10] (1-342)
  IPR019775 WD40 repeat, conserved site [PS00678] (141-155)
  IPR036322 WD40-repeat-containing domain superfamily [SSF50978] (71-311)